Protein AF-A0A9X9A1V8-F1 (afdb_monomer_lite)

Foldseek 3Di:
DPPPPCPVLLQVPQDDFALEDEQEWEAAFADQAPCRLLQGDLLVNSDTGQVVRQVVQVLCLDPVSQVVSVVVVRHDDNSRHYFYWYQHLLQRATHTPGDDDHDPRNVVVVVVCVVCSLVVSQVSLQLFVVPDPPPPDDDPTSNVVSVVLRYPNVRNPSGPRQPQQDEEDEEACVVPVPHDPSSRYHYGYDDVVVVVPCVSVVVCCVRVVVSNVVSHVLVVCCPPPVVVNNPDDPPD

Secondary structure (DSSP, 8-state):
--SSSHHHHTTT-SSS--SEEEEEEEE---SS-TTGGGTSBGGGTSB-SHHHHHHHHHHHT-HHHHHHHHHTT----TT-EEEEEEEETTTTEEEEEE--PPPHHHHHHHHHHHHHHHHHHHHHHHHHHHTSTT--S--S-HHHHHHHHHT-TT-S-SS-TTTT--EEEES-GGGTTT---TT-EEEE---GGG-TTSHHHHHHIIIIIHHHHHHHHHHHHHHH-HHHHS---TT-

Organism: Bacillus cereus (NCBI:txid1396)

Sequence (236 aa):
YNERVKDEEMVGLTEKFAPLVVMCGHSSQSTNNPYAAALECGACGGAAGGFNARVFATLCNLPEVREALSAEGINIPEDTIFAAAEHKTTVDELEWIYVPELSKTAQEAFDCIESIMPNVSQHANRERLTQLPNFKTKIKNSSKEAHRFAEDWSEIRPEWGLARNASFIIGQRELTQDCDLEGRAFLHNYDWKQDESGDILANIIAGPGTVAQWINLQYYASTVAPHYYGSGNKTT

Structure (mmCIF, N/CA/C/O backbone):
data_AF-A0A9X9A1V8-F1
#
_entry.id   AF-A0A9X9A1V8-F1
#
loop_
_atom_site.group_PDB
_atom_site.id
_atom_site.type_symbol
_atom_site.label_atom_id
_atom_site.label_alt_id
_atom_site.label_comp_id
_atom_site.label_asym_id
_atom_site.label_entity_id
_atom_site.label_seq_id
_atom_site.pdbx_PDB_ins_code
_atom_site.Cartn_x
_atom_site.Cartn_y
_atom_site.Cartn_z
_atom_site.occupancy
_atom_site.B_iso_or_equiv
_atom_site.auth_seq_id
_atom_site.auth_comp_id
_atom_site.auth_asym_id
_atom_site.auth_atom_id
_atom_site.pdbx_PDB_model_num
ATOM 1 N N . TYR A 1 1 ? -27.812 9.011 2.009 1.00 27.45 1 TYR A N 1
ATOM 2 C CA . TYR A 1 1 ? -27.081 9.417 3.229 1.00 27.45 1 TYR A CA 1
ATOM 3 C C . TYR A 1 1 ? -26.521 8.215 4.011 1.00 27.45 1 TYR A C 1
ATOM 5 O O . TYR A 1 1 ? -25.688 8.444 4.867 1.00 27.45 1 TYR A O 1
ATOM 13 N N . ASN A 1 2 ? -26.873 6.963 3.657 1.00 23.86 2 ASN A N 1
ATOM 14 C CA . ASN A 1 2 ? -26.374 5.713 4.274 1.00 23.86 2 ASN A CA 1
ATOM 15 C C . ASN A 1 2 ? -25.214 5.020 3.520 1.00 23.86 2 ASN A C 1
ATOM 17 O O . ASN A 1 2 ? -24.902 3.873 3.802 1.00 23.86 2 ASN A O 1
ATOM 21 N N . GLU A 1 3 ? -24.586 5.671 2.538 1.00 28.50 3 GLU A N 1
ATOM 22 C CA . GLU A 1 3 ? -23.560 5.024 1.691 1.00 28.50 3 GLU A CA 1
ATOM 23 C C . GLU A 1 3 ? -22.115 5.393 2.058 1.00 28.50 3 GLU A C 1
ATOM 25 O O . GLU A 1 3 ? -21.196 4.875 1.444 1.00 28.50 3 GLU A O 1
ATOM 30 N N . ARG A 1 4 ? -21.888 6.272 3.047 1.00 34.09 4 ARG A N 1
ATOM 31 C CA . ARG A 1 4 ? -20.543 6.809 3.354 1.00 34.09 4 ARG A CA 1
ATOM 32 C C . ARG A 1 4 ? -19.846 6.201 4.575 1.00 34.09 4 ARG A C 1
ATOM 34 O O . ARG A 1 4 ? -18.751 6.636 4.893 1.00 34.09 4 ARG A O 1
ATOM 41 N N . VAL A 1 5 ? -20.459 5.228 5.250 1.00 40.12 5 VAL A N 1
ATOM 42 C CA . VAL A 1 5 ? -19.857 4.558 6.427 1.00 40.12 5 VAL A CA 1
ATOM 43 C C . VAL A 1 5 ? -19.199 3.216 6.046 1.00 40.12 5 VAL A C 1
ATOM 45 O O . VAL A 1 5 ? -18.533 2.593 6.856 1.00 40.12 5 VAL A O 1
ATOM 48 N N . LYS A 1 6 ? -19.298 2.789 4.777 1.00 40.16 6 LYS A N 1
ATOM 49 C CA . LYS A 1 6 ? -18.737 1.508 4.304 1.00 40.16 6 LYS A CA 1
ATOM 50 C C . LYS A 1 6 ? -17.226 1.509 4.047 1.00 40.16 6 LYS A C 1
ATOM 52 O O . LYS A 1 6 ? -16.665 0.446 3.795 1.00 40.16 6 LYS A O 1
ATOM 57 N N . ASP A 1 7 ? -16.563 2.664 4.100 1.00 42.09 7 ASP A N 1
ATOM 58 C CA . ASP A 1 7 ? -15.128 2.741 3.792 1.00 42.09 7 ASP A CA 1
ATOM 59 C C . ASP A 1 7 ? -14.259 2.103 4.896 1.00 42.09 7 ASP A C 1
ATOM 61 O O . ASP A 1 7 ? -13.164 1.624 4.611 1.00 42.09 7 ASP A O 1
ATOM 65 N N . GLU A 1 8 ? -14.753 2.010 6.137 1.00 41.41 8 GLU A N 1
ATOM 66 C CA . GLU A 1 8 ? -14.004 1.408 7.254 1.00 41.41 8 GLU A CA 1
ATOM 67 C C . GLU A 1 8 ? -14.171 -0.119 7.340 1.00 41.41 8 GLU A C 1
ATOM 69 O O . GLU A 1 8 ? -13.211 -0.832 7.641 1.00 41.41 8 GLU A O 1
ATOM 74 N N . GLU A 1 9 ? -15.331 -0.652 6.936 1.00 47.41 9 GLU A N 1
ATOM 75 C CA . GLU A 1 9 ? -15.518 -2.097 6.710 1.00 47.41 9 GLU A CA 1
ATOM 76 C C . GLU A 1 9 ? -14.637 -2.614 5.557 1.00 47.41 9 GLU A C 1
ATOM 78 O O . GLU A 1 9 ? -14.296 -3.796 5.503 1.00 47.41 9 GLU A O 1
ATOM 83 N N . MET A 1 10 ? -14.218 -1.726 4.648 1.00 48.44 10 MET A N 1
ATOM 84 C CA . MET A 1 10 ? -13.451 -2.079 3.452 1.00 48.44 10 MET A CA 1
ATOM 85 C C . MET A 1 10 ? -12.009 -2.522 3.748 1.00 48.44 10 MET A C 1
ATOM 87 O O . MET A 1 10 ? -11.418 -3.240 2.943 1.00 48.44 10 MET A O 1
ATOM 91 N N . VAL A 1 11 ? -11.444 -2.130 4.897 1.00 55.66 11 VAL A N 1
ATOM 92 C CA . VAL A 1 11 ? -10.059 -2.466 5.293 1.00 55.66 11 VAL A CA 1
ATOM 93 C C . VAL A 1 11 ? -10.016 -3.618 6.310 1.00 55.66 11 VAL A C 1
ATOM 95 O O . VAL A 1 11 ? -8.947 -4.159 6.594 1.00 55.66 11 VAL A O 1
ATOM 98 N N . GLY A 1 12 ? -11.171 -4.027 6.852 1.00 67.38 12 GLY A N 1
ATOM 99 C CA . GLY A 1 12 ? -11.272 -5.092 7.856 1.00 67.38 12 GLY A CA 1
ATOM 100 C C . GLY A 1 12 ? -10.608 -4.759 9.200 1.00 67.38 12 GLY A C 1
ATOM 101 O O . GLY A 1 12 ? -10.352 -5.660 9.995 1.00 67.38 12 GLY A O 1
ATOM 102 N N . LEU A 1 13 ? -10.298 -3.481 9.455 1.00 82.19 13 LEU A N 1
ATOM 103 C CA . LEU A 1 13 ? -9.717 -3.004 10.711 1.00 82.19 13 LEU A CA 1
ATOM 104 C C . LEU A 1 13 ? -10.827 -2.463 11.619 1.00 82.19 13 LEU A C 1
ATOM 106 O O . LEU A 1 13 ? -11.021 -1.258 11.742 1.00 82.19 13 LEU A O 1
ATOM 110 N N . THR A 1 14 ? -11.571 -3.373 12.235 1.00 85.56 14 THR A N 1
ATOM 111 C CA . THR A 1 14 ? -12.691 -3.047 13.136 1.00 85.56 14 THR A CA 1
ATOM 112 C C . THR A 1 14 ? -12.370 -3.344 14.603 1.00 85.56 14 THR A C 1
ATOM 114 O O . THR A 1 14 ? -13.013 -2.817 15.510 1.00 85.56 14 THR A O 1
ATOM 117 N N . GLU A 1 15 ? -11.339 -4.152 14.851 1.00 85.88 15 GLU A N 1
ATOM 118 C CA . GLU A 1 15 ? -10.870 -4.555 16.174 1.00 85.88 15 GLU A CA 1
ATOM 119 C C . GLU A 1 15 ? -9.335 -4.634 16.230 1.00 85.88 15 GLU A C 1
ATOM 121 O O . GLU A 1 15 ? -8.655 -4.616 15.205 1.00 85.88 15 GLU A O 1
ATOM 126 N N . LYS A 1 16 ? -8.783 -4.767 17.446 1.00 89.25 16 LYS A N 1
ATOM 127 C CA . LYS A 1 16 ? -7.339 -4.976 17.698 1.00 89.25 16 LYS A CA 1
ATOM 128 C C . LYS A 1 16 ? -6.444 -3.893 17.078 1.00 89.25 16 LYS A C 1
ATOM 130 O O . LYS A 1 16 ? -5.405 -4.189 16.489 1.00 89.25 16 LYS A O 1
ATOM 135 N N . PHE A 1 17 ? -6.840 -2.635 17.246 1.00 94.19 17 PHE A N 1
ATOM 136 C CA . PHE A 1 17 ? -6.059 -1.488 16.798 1.00 94.19 17 PHE A CA 1
ATOM 137 C C . PHE A 1 17 ? -4.657 -1.470 17.422 1.00 94.19 17 PHE A C 1
ATOM 139 O O . PHE A 1 17 ? -4.483 -1.700 18.621 1.00 94.19 17 PHE A O 1
ATOM 146 N N . ALA A 1 18 ? -3.656 -1.195 16.588 1.00 95.81 18 ALA A N 1
ATOM 147 C CA . ALA A 1 18 ? -2.294 -0.939 17.034 1.00 95.81 18 ALA A CA 1
ATOM 148 C C . ALA A 1 18 ? -2.172 0.496 17.582 1.00 95.81 18 ALA A C 1
ATOM 150 O O . ALA A 1 18 ? -2.909 1.369 17.130 1.00 95.81 18 ALA A O 1
ATOM 151 N N . PRO A 1 19 ? -1.198 0.792 18.466 1.00 97.12 19 PRO A N 1
ATOM 152 C CA . PRO A 1 19 ? -0.983 2.152 18.972 1.00 97.12 19 PRO A CA 1
ATOM 153 C C . PRO A 1 19 ? -0.759 3.198 17.871 1.00 97.12 19 PRO A C 1
ATOM 155 O O . PRO A 1 19 ? -1.141 4.354 18.020 1.00 97.12 19 PRO A O 1
ATOM 158 N N . LEU A 1 20 ? -0.160 2.790 16.751 1.00 98.19 20 LEU A N 1
ATOM 159 C CA . LEU A 1 20 ? -0.014 3.602 15.550 1.00 98.19 20 LEU A CA 1
ATOM 160 C C . LEU A 1 20 ? -0.633 2.863 14.364 1.00 98.19 20 LEU A C 1
ATOM 162 O O . LEU A 1 20 ? -0.238 1.736 14.061 1.00 98.19 20 LEU A O 1
ATOM 166 N N . VAL A 1 21 ? -1.551 3.524 13.663 1.00 97.38 21 VAL A N 1
ATOM 167 C CA . VAL A 1 21 ? -2.095 3.064 12.380 1.00 97.38 21 VAL A CA 1
ATOM 168 C C . VAL A 1 21 ? -1.643 4.034 11.298 1.00 97.38 21 VAL A C 1
ATOM 170 O O . VAL A 1 21 ? -1.932 5.226 11.362 1.00 97.38 21 VAL A O 1
ATOM 173 N N . VAL A 1 22 ? -0.920 3.539 10.294 1.00 97.44 22 VAL A N 1
ATOM 174 C CA . VAL A 1 22 ? -0.438 4.369 9.184 1.00 97.44 22 VAL A CA 1
ATOM 175 C C . VAL A 1 22 ? -1.294 4.105 7.960 1.00 97.44 22 VAL A C 1
ATOM 177 O O . VAL A 1 22 ? -1.244 3.018 7.388 1.00 97.44 22 VAL A O 1
ATOM 180 N N . MET A 1 23 ? -2.045 5.115 7.528 1.00 96.19 23 MET A N 1
ATOM 181 C CA . MET A 1 23 ? -2.663 5.078 6.213 1.00 96.19 23 MET A CA 1
ATOM 182 C C . MET A 1 23 ? -1.612 5.441 5.164 1.00 96.19 23 MET A C 1
ATOM 184 O O . MET A 1 23 ? -1.110 6.565 5.144 1.00 96.19 23 MET A O 1
ATOM 188 N N . CYS A 1 24 ? -1.281 4.498 4.286 1.00 95.62 24 CYS A N 1
ATOM 189 C CA . CYS A 1 24 ? -0.291 4.710 3.237 1.00 95.62 24 CYS A CA 1
ATOM 190 C C . CYS A 1 24 ? -0.954 4.925 1.869 1.00 95.62 24 CYS A C 1
ATOM 192 O O . CYS A 1 24 ? -1.612 4.032 1.337 1.00 95.62 24 CYS A O 1
ATOM 194 N N . GLY A 1 25 ? -0.794 6.119 1.300 1.00 95.44 25 GLY A N 1
ATOM 195 C CA . GLY A 1 25 ? -1.067 6.368 -0.115 1.00 95.44 25 GLY A CA 1
ATOM 196 C C . GLY A 1 25 ? 0.097 5.895 -0.987 1.00 95.44 25 GLY A C 1
ATOM 197 O O . GLY A 1 25 ? 1.207 5.739 -0.496 1.00 95.44 25 GLY A O 1
ATOM 198 N N . HIS A 1 26 ? -0.123 5.714 -2.288 1.00 94.44 26 HIS A N 1
ATOM 199 C CA . HIS A 1 26 ? 0.954 5.400 -3.234 1.00 94.44 26 HIS A CA 1
ATOM 200 C C . HIS A 1 26 ? 1.202 6.571 -4.176 1.00 94.44 26 HIS A C 1
ATOM 202 O O . HIS A 1 26 ? 0.252 7.224 -4.618 1.00 94.44 26 HIS A O 1
ATOM 208 N N . SER A 1 27 ? 2.461 6.781 -4.526 1.00 94.75 27 SER A N 1
ATOM 209 C CA . SER A 1 27 ? 2.868 7.633 -5.636 1.00 94.75 27 SER A CA 1
ATOM 210 C C . SER A 1 27 ? 4.183 7.145 -6.228 1.00 94.75 27 SER A C 1
ATOM 212 O O . SER A 1 27 ? 4.725 6.104 -5.837 1.00 94.75 27 SER A O 1
ATOM 214 N N . SER A 1 28 ? 4.703 7.896 -7.189 1.00 94.06 28 SER A N 1
ATOM 215 C CA . SER A 1 28 ? 6.005 7.646 -7.784 1.00 94.06 28 SER A CA 1
ATOM 216 C C . SER A 1 28 ? 6.886 8.889 -7.719 1.00 94.06 28 SER A C 1
ATOM 218 O O . SER A 1 28 ? 6.419 10.019 -7.576 1.00 94.06 28 SER A O 1
ATOM 220 N N . GLN A 1 29 ? 8.194 8.687 -7.839 1.00 93.50 29 GLN A N 1
ATOM 221 C CA . GLN A 1 29 ? 9.144 9.757 -8.122 1.00 93.50 29 GLN A CA 1
ATOM 222 C C . GLN A 1 29 ? 9.693 9.567 -9.534 1.00 93.50 29 GLN A C 1
ATOM 224 O O . GLN A 1 29 ? 10.297 8.537 -9.840 1.00 93.50 29 GLN A O 1
ATOM 229 N N . SER A 1 30 ? 9.483 10.565 -10.393 1.00 92.12 30 SER A N 1
ATOM 230 C CA . SER A 1 30 ? 10.116 10.655 -11.708 1.00 92.12 30 SER A CA 1
ATOM 231 C C . SER A 1 30 ? 10.254 12.113 -12.153 1.00 92.12 30 SER A C 1
ATOM 233 O O . SER A 1 30 ? 9.382 12.940 -11.879 1.00 92.12 30 SER A O 1
ATOM 235 N N . THR A 1 31 ? 11.338 12.443 -12.853 1.00 89.19 31 THR A N 1
ATOM 236 C CA . THR A 1 31 ? 11.591 13.803 -13.351 1.00 89.19 31 THR A CA 1
ATOM 237 C C . THR A 1 31 ? 11.301 13.908 -14.846 1.00 89.19 31 THR A C 1
ATOM 239 O O . THR A 1 31 ? 11.856 13.163 -15.646 1.00 89.19 31 THR A O 1
ATOM 242 N N . ASN A 1 32 ? 10.475 14.885 -15.247 1.00 85.00 32 ASN A N 1
ATOM 243 C CA . ASN A 1 32 ? 10.174 15.192 -16.657 1.00 85.00 32 ASN A CA 1
ATOM 244 C C . ASN A 1 32 ? 9.673 13.977 -17.475 1.00 85.00 32 ASN A C 1
ATOM 246 O O . ASN A 1 32 ? 9.956 13.847 -18.668 1.00 85.00 32 ASN A O 1
ATOM 250 N N . ASN A 1 33 ? 8.922 13.079 -16.834 1.00 87.25 33 ASN A N 1
ATOM 251 C CA . ASN A 1 33 ? 8.467 11.844 -17.459 1.00 87.25 33 ASN A CA 1
ATOM 252 C C . ASN A 1 33 ? 7.050 12.005 -18.053 1.00 87.25 33 ASN A C 1
ATOM 254 O O . ASN A 1 33 ? 6.091 12.176 -17.297 1.00 87.25 33 ASN A O 1
ATOM 258 N N . PRO A 1 34 ? 6.862 11.894 -19.385 1.00 85.06 34 PRO A N 1
ATOM 259 C CA . PRO A 1 34 ? 5.533 11.963 -20.003 1.00 85.06 34 PRO A CA 1
ATOM 260 C C . PRO A 1 34 ? 4.604 10.805 -19.597 1.00 85.06 34 PRO A C 1
ATOM 262 O O . PRO A 1 34 ? 3.407 10.868 -19.868 1.00 85.06 34 PRO A O 1
ATOM 265 N N . TYR A 1 35 ? 5.137 9.762 -18.956 1.00 85.25 35 TYR A N 1
ATOM 266 C CA . TYR A 1 35 ? 4.397 8.606 -18.456 1.00 85.25 35 TYR A CA 1
ATOM 267 C C . TYR A 1 35 ? 4.183 8.624 -16.936 1.00 85.25 35 TYR A C 1
ATOM 269 O O . TYR A 1 35 ? 3.738 7.615 -16.398 1.00 85.25 35 TYR A O 1
ATOM 277 N N . ALA A 1 36 ? 4.463 9.735 -16.242 1.00 87.94 36 ALA A N 1
ATOM 278 C CA . ALA A 1 36 ? 4.382 9.812 -14.778 1.00 87.94 36 ALA A CA 1
ATOM 279 C C . ALA A 1 36 ? 3.038 9.309 -14.216 1.00 87.94 36 ALA A C 1
ATOM 281 O O . ALA A 1 36 ? 3.024 8.489 -13.308 1.00 87.94 36 ALA A O 1
ATOM 282 N N . ALA A 1 37 ? 1.909 9.684 -14.827 1.00 87.19 37 ALA A N 1
ATOM 283 C CA . ALA A 1 37 ? 0.583 9.233 -14.387 1.00 87.19 37 ALA A CA 1
ATOM 284 C C . ALA A 1 37 ? 0.384 7.702 -14.444 1.00 87.19 37 ALA A C 1
ATOM 286 O O . ALA A 1 37 ? -0.466 7.172 -13.740 1.00 87.19 37 ALA A O 1
ATOM 287 N N . ALA A 1 38 ? 1.150 6.978 -15.269 1.00 85.94 38 ALA A N 1
ATOM 288 C CA . ALA A 1 38 ? 1.113 5.514 -15.321 1.00 85.94 38 ALA A CA 1
ATOM 289 C C . ALA A 1 38 ? 1.978 4.842 -14.235 1.00 85.94 38 ALA A C 1
ATOM 291 O O . ALA A 1 38 ? 1.895 3.626 -14.076 1.00 85.94 38 ALA A O 1
ATOM 292 N N . LEU A 1 39 ? 2.818 5.616 -13.540 1.00 88.56 39 LEU A N 1
ATOM 293 C CA . LEU A 1 39 ? 3.614 5.191 -12.383 1.00 88.56 39 LEU A CA 1
ATOM 294 C C . LEU A 1 39 ? 2.946 5.592 -11.057 1.00 88.56 39 LEU A C 1
ATOM 296 O O . LEU A 1 39 ? 3.209 4.998 -10.020 1.00 88.56 39 LEU A O 1
ATOM 300 N N . GLU A 1 40 ? 2.050 6.578 -11.093 1.00 91.75 40 GLU A N 1
ATOM 301 C CA . GLU A 1 40 ? 1.193 6.936 -9.964 1.00 91.75 40 GLU A CA 1
ATOM 302 C C . GLU A 1 40 ? 0.160 5.843 -9.625 1.00 91.75 40 GLU A C 1
ATOM 304 O O . GLU A 1 40 ? 0.017 4.825 -10.306 1.00 91.75 40 GLU A O 1
ATOM 309 N N . CYS A 1 41 ? -0.604 6.056 -8.552 1.00 90.94 41 CYS A N 1
ATOM 310 C CA . CYS A 1 41 ? -1.563 5.072 -8.068 1.00 90.94 41 CYS A CA 1
ATOM 311 C C . CYS A 1 41 ? -2.678 4.789 -9.093 1.00 90.94 41 CYS A C 1
ATOM 313 O O . CYS A 1 41 ? -3.534 5.636 -9.375 1.00 90.94 41 CYS A O 1
ATOM 315 N N . GLY A 1 42 ? -2.734 3.548 -9.586 1.00 85.94 42 GLY A N 1
ATOM 316 C CA . GLY A 1 42 ? -3.786 3.095 -10.502 1.00 85.94 42 GLY A CA 1
ATOM 317 C C . GLY A 1 42 ? -5.194 3.159 -9.895 1.00 85.94 42 GLY A C 1
ATOM 318 O O . GLY A 1 42 ? -6.147 3.501 -10.591 1.00 85.94 42 GLY A O 1
ATOM 319 N N . ALA A 1 43 ? -5.327 2.928 -8.583 1.00 87.31 43 ALA A N 1
ATOM 320 C CA . ALA A 1 43 ? -6.601 3.064 -7.867 1.00 87.31 43 ALA A CA 1
ATOM 321 C C . ALA A 1 43 ? -7.075 4.525 -7.767 1.00 87.31 43 ALA A C 1
ATOM 323 O O . ALA A 1 43 ? -8.267 4.785 -7.631 1.00 87.31 43 ALA A O 1
ATOM 324 N N . CYS A 1 44 ? -6.149 5.482 -7.860 1.00 89.06 44 CYS A N 1
ATOM 325 C CA . CYS A 1 44 ? -6.434 6.915 -7.827 1.00 89.06 44 CYS A CA 1
ATOM 326 C C . CYS A 1 44 ? -6.468 7.535 -9.233 1.00 89.06 44 CYS A C 1
ATOM 328 O O . CYS A 1 44 ? -6.377 8.753 -9.370 1.00 89.06 44 CYS A O 1
ATOM 330 N N . GLY A 1 45 ? -6.576 6.714 -10.284 1.00 85.81 45 GLY A N 1
ATOM 331 C CA . GLY A 1 45 ? -6.652 7.192 -11.665 1.00 85.81 45 GLY A CA 1
ATOM 332 C C . GLY A 1 45 ? -5.363 7.846 -12.168 1.00 85.81 45 GLY A C 1
ATOM 333 O O . GLY A 1 45 ? -5.430 8.732 -13.016 1.00 85.81 45 GLY A O 1
ATOM 334 N N . GLY A 1 46 ? -4.204 7.438 -11.642 1.00 87.75 46 GLY A N 1
ATOM 335 C CA . GLY A 1 46 ? -2.906 8.006 -12.014 1.00 87.75 46 GLY A CA 1
ATOM 336 C C . GLY A 1 46 ? -2.553 9.297 -11.272 1.00 87.75 46 GLY A C 1
ATOM 337 O O . GLY A 1 46 ? -1.762 10.098 -11.769 1.00 87.75 46 GLY A O 1
ATOM 338 N N . ALA A 1 47 ? -3.146 9.506 -10.095 1.00 91.25 47 ALA A N 1
ATOM 339 C CA . ALA A 1 47 ? -2.777 10.554 -9.151 1.00 91.25 47 ALA A CA 1
ATOM 340 C C . ALA A 1 47 ? -2.155 9.958 -7.878 1.00 91.25 47 ALA A C 1
ATOM 342 O O . ALA A 1 47 ? -2.376 8.791 -7.551 1.00 91.25 47 ALA A O 1
ATOM 343 N N . ALA A 1 48 ? -1.417 10.783 -7.141 1.00 93.56 48 ALA A N 1
ATOM 344 C CA . ALA A 1 48 ? -0.839 10.414 -5.856 1.00 93.56 48 ALA A CA 1
ATOM 345 C C . ALA A 1 48 ? -1.930 10.178 -4.790 1.00 93.56 48 ALA A C 1
ATOM 347 O O . ALA A 1 48 ? -2.917 10.915 -4.704 1.00 93.56 48 ALA A O 1
ATOM 348 N N . GLY A 1 49 ? -1.755 9.143 -3.966 1.00 94.62 49 GLY A N 1
ATOM 349 C CA . GLY A 1 49 ? -2.732 8.715 -2.960 1.00 94.62 49 GLY A CA 1
ATOM 350 C C . GLY A 1 49 ? -2.644 9.432 -1.607 1.00 94.62 49 GLY A C 1
ATOM 351 O O . GLY A 1 49 ? -3.532 9.253 -0.771 1.00 94.62 49 GLY A O 1
ATOM 352 N N . GLY A 1 50 ? -1.606 10.238 -1.361 1.00 95.62 50 GLY A N 1
ATOM 353 C CA . GLY A 1 50 ? -1.316 10.818 -0.047 1.00 95.62 50 GLY A CA 1
ATOM 354 C C . GLY A 1 50 ? -2.399 11.756 0.482 1.00 95.62 50 GLY A C 1
ATOM 355 O O . GLY A 1 50 ? -2.636 11.803 1.688 1.00 95.62 50 GLY A O 1
ATOM 356 N N . PHE A 1 51 ? -3.128 12.456 -0.396 1.00 94.44 51 PHE A N 1
ATOM 357 C CA . PHE A 1 51 ? -4.257 13.289 0.033 1.00 94.44 51 PHE A CA 1
ATOM 358 C C . PHE A 1 51 ? -5.374 12.453 0.672 1.00 94.44 51 PHE A C 1
ATOM 360 O O . PHE A 1 51 ? -5.834 12.786 1.763 1.00 94.44 51 PHE A O 1
ATOM 367 N N . ASN A 1 52 ? -5.766 11.344 0.036 1.00 93.50 52 ASN A N 1
ATOM 368 C CA . ASN A 1 52 ? -6.802 10.451 0.562 1.00 93.50 52 ASN A CA 1
ATOM 369 C C . ASN A 1 52 ? -6.353 9.814 1.882 1.00 93.50 52 ASN A C 1
ATOM 371 O O . ASN A 1 52 ? -7.119 9.794 2.843 1.00 93.50 52 ASN A O 1
ATOM 375 N N . ALA A 1 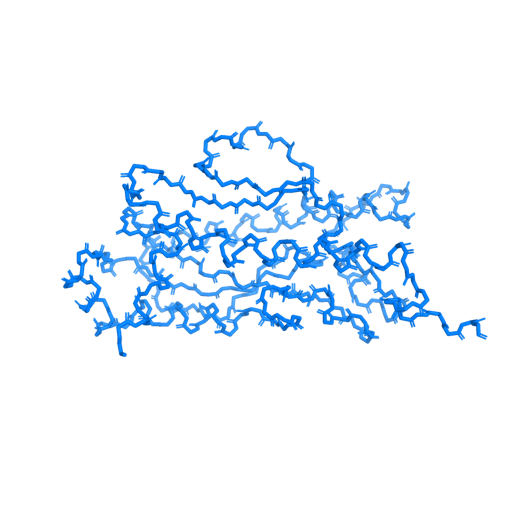53 ? -5.090 9.380 1.950 1.00 95.94 53 ALA A N 1
ATOM 376 C CA . ALA A 1 53 ? -4.493 8.842 3.168 1.00 95.94 53 ALA A CA 1
ATOM 377 C C . ALA A 1 53 ? -4.538 9.854 4.325 1.00 95.94 53 ALA A C 1
ATOM 379 O O . ALA A 1 53 ? -4.950 9.517 5.434 1.00 95.94 53 ALA A O 1
ATOM 380 N N . ARG A 1 54 ? -4.186 11.119 4.058 1.00 97.38 54 ARG A N 1
ATOM 381 C CA . ARG A 1 54 ? -4.256 12.198 5.049 1.00 97.38 54 ARG A CA 1
ATOM 382 C C . ARG A 1 54 ? -5.681 12.475 5.504 1.00 97.38 54 ARG A C 1
ATOM 384 O O . ARG A 1 54 ? -5.893 12.638 6.704 1.00 97.38 54 ARG A O 1
ATOM 391 N N . VAL A 1 55 ? -6.636 12.572 4.576 1.00 96.88 55 VAL A N 1
ATOM 392 C CA . VAL A 1 55 ? -8.045 12.816 4.920 1.00 96.88 55 VAL A CA 1
ATOM 393 C C . VAL A 1 55 ? -8.555 11.704 5.830 1.00 96.88 55 VAL A C 1
ATOM 395 O O . VAL A 1 55 ? -9.077 12.009 6.897 1.00 96.88 55 VAL A O 1
ATOM 398 N N . PHE A 1 56 ? -8.318 10.443 5.465 1.00 95.31 56 PHE A N 1
ATOM 399 C CA . PHE A 1 56 ? -8.706 9.288 6.271 1.00 95.31 56 PHE A CA 1
ATOM 400 C C . PHE A 1 56 ? -8.083 9.333 7.673 1.00 95.31 56 PHE A C 1
ATOM 402 O O . PHE A 1 56 ? -8.802 9.352 8.667 1.00 95.31 56 PHE A O 1
ATOM 409 N N . ALA A 1 57 ? -6.753 9.459 7.765 1.00 97.31 57 ALA A N 1
ATOM 410 C CA . ALA A 1 57 ? -6.059 9.503 9.053 1.00 97.31 57 ALA A CA 1
ATOM 411 C C . ALA A 1 57 ? -6.518 10.676 9.935 1.00 97.31 57 ALA A C 1
ATOM 413 O O . ALA A 1 57 ? -6.634 10.536 11.149 1.00 97.31 57 ALA A O 1
ATOM 414 N N . THR A 1 58 ? -6.812 11.831 9.330 1.00 97.56 58 THR A N 1
ATOM 415 C CA . THR A 1 58 ? -7.338 12.989 10.063 1.00 97.56 58 THR A CA 1
ATOM 416 C C . THR A 1 58 ? -8.723 12.684 10.630 1.00 97.56 58 THR A C 1
ATOM 418 O O . THR A 1 58 ? -8.953 12.942 11.807 1.00 97.56 58 THR A O 1
ATOM 421 N N . LEU A 1 59 ? -9.628 12.116 9.822 1.00 96.62 59 LEU A N 1
ATOM 422 C CA . LEU A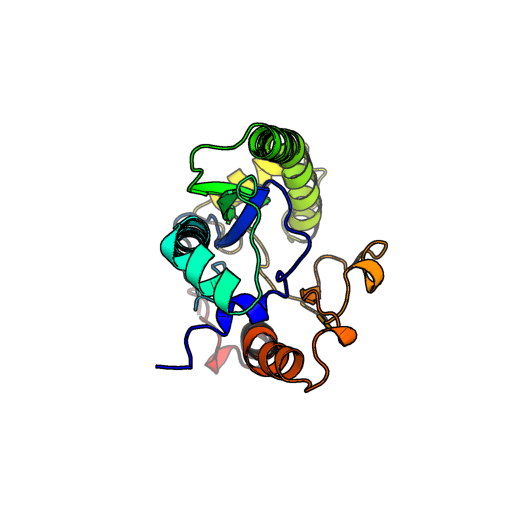 1 59 ? -10.986 11.769 10.249 1.00 96.62 59 LEU A CA 1
ATOM 423 C C . LEU A 1 59 ? -10.976 10.748 11.391 1.00 96.62 59 LEU A C 1
ATOM 425 O O . LEU A 1 59 ? -11.644 10.978 1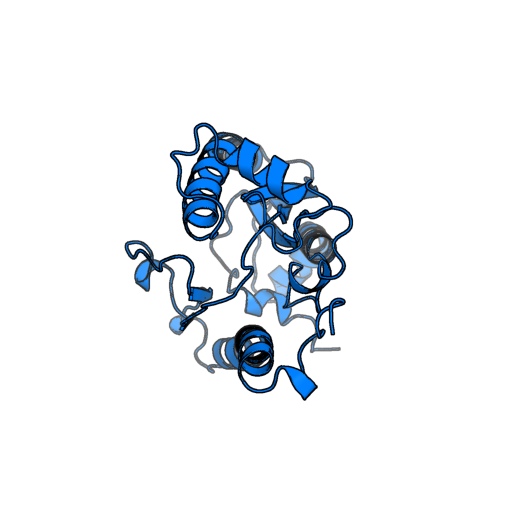2.393 1.00 96.62 59 LEU A O 1
ATOM 429 N N . CYS A 1 60 ? -10.163 9.692 11.306 1.00 96.00 60 CYS A N 1
ATOM 430 C CA . CYS A 1 60 ? -10.068 8.676 12.361 1.00 96.00 60 CYS A CA 1
ATOM 431 C C . CYS A 1 60 ? -9.519 9.215 13.696 1.00 96.00 60 CYS A C 1
ATOM 433 O O . CYS A 1 60 ? -9.657 8.561 14.729 1.00 96.00 60 CYS A O 1
ATOM 435 N N . ASN A 1 61 ? -8.905 10.402 13.715 1.00 96.88 61 ASN A N 1
ATOM 436 C CA . ASN A 1 61 ? -8.464 11.069 14.943 1.00 96.88 61 ASN A CA 1
ATOM 437 C C . ASN A 1 61 ? -9.471 12.095 15.486 1.00 96.88 61 ASN A C 1
ATOM 439 O O . ASN A 1 61 ? -9.254 12.619 16.578 1.00 96.88 61 ASN A O 1
ATOM 443 N N . LEU A 1 62 ? -10.557 12.398 14.766 1.00 97.12 62 LEU A N 1
ATOM 444 C CA . LEU A 1 62 ? -11.571 13.335 15.248 1.00 97.12 62 LEU A CA 1
ATOM 445 C C . LEU A 1 62 ? -12.457 12.678 16.319 1.00 97.12 62 LEU A C 1
ATOM 447 O O . LEU A 1 62 ? -12.991 11.591 16.071 1.00 97.12 62 LEU A O 1
ATOM 451 N N . PRO A 1 63 ? -12.675 13.330 17.478 1.00 96.75 63 PRO A N 1
ATOM 452 C CA . PRO A 1 63 ? -13.540 12.798 18.527 1.00 96.75 63 PRO A CA 1
ATOM 453 C C . PRO A 1 63 ? -14.956 12.486 18.039 1.00 96.75 63 PRO A C 1
ATOM 455 O O . PRO A 1 63 ? -15.490 11.432 18.366 1.00 96.75 63 PRO A O 1
ATOM 458 N N . GLU A 1 64 ? -15.540 13.352 17.207 1.00 97.06 64 GLU A N 1
ATOM 459 C CA . GLU A 1 64 ? -16.907 13.186 16.703 1.00 97.06 64 GLU A CA 1
ATOM 460 C C . GLU A 1 64 ? -17.032 11.972 15.774 1.00 97.06 64 GLU A C 1
ATOM 462 O O . GLU A 1 64 ? -18.060 11.298 15.759 1.00 97.06 64 GLU A O 1
ATOM 467 N N . VAL A 1 65 ? -15.976 11.674 15.008 1.00 96.06 65 VAL A N 1
ATOM 468 C CA . VAL A 1 65 ? -15.923 10.476 14.161 1.00 96.06 65 VAL A CA 1
ATOM 469 C C . VAL A 1 65 ? -15.788 9.237 15.039 1.00 96.06 65 VAL A C 1
ATOM 471 O O . VAL A 1 65 ? -16.564 8.304 14.882 1.00 96.06 65 VAL A O 1
ATOM 474 N N . ARG A 1 66 ? -14.876 9.239 16.019 1.00 96.31 66 ARG A N 1
ATOM 475 C CA . ARG A 1 66 ? -14.707 8.109 16.951 1.00 96.31 66 ARG A CA 1
ATOM 476 C C . ARG A 1 66 ? -15.971 7.810 17.758 1.00 96.31 66 ARG A C 1
ATOM 478 O O . ARG A 1 66 ? -16.286 6.644 17.971 1.00 96.31 66 ARG A O 1
ATOM 485 N N . GLU A 1 67 ? -16.705 8.838 18.178 1.00 96.38 67 GLU A N 1
ATOM 486 C CA . GLU A 1 67 ? -17.995 8.682 18.858 1.00 96.38 67 GLU A CA 1
ATOM 487 C C . GLU A 1 67 ? -19.032 8.021 17.938 1.00 96.38 67 GLU A C 1
ATOM 489 O O . GLU A 1 67 ? -19.696 7.066 18.344 1.00 96.38 67 GLU A O 1
ATOM 494 N N . ALA A 1 68 ? -19.125 8.471 16.682 1.00 95.69 68 ALA A N 1
ATOM 495 C CA . ALA A 1 68 ? -20.017 7.866 15.696 1.00 95.69 68 ALA A CA 1
ATOM 496 C C . ALA A 1 68 ? -19.655 6.399 15.406 1.00 95.69 68 ALA A C 1
ATOM 498 O O . ALA A 1 68 ? -20.539 5.550 15.356 1.00 95.69 68 ALA A O 1
ATOM 499 N N . LEU A 1 69 ? -18.365 6.080 15.282 1.00 94.19 69 LEU A N 1
ATOM 500 C CA . LEU A 1 69 ? -17.885 4.712 15.071 1.00 94.19 69 LEU A CA 1
ATOM 501 C C . LEU A 1 69 ? -18.158 3.803 16.268 1.00 94.19 69 LEU A C 1
ATOM 503 O O . LEU A 1 69 ? -18.590 2.665 16.092 1.00 94.19 69 LEU A O 1
ATOM 507 N N . SER A 1 70 ? -17.989 4.318 17.488 1.00 94.94 70 SER A N 1
ATOM 508 C CA . SER A 1 70 ? -18.316 3.582 18.710 1.00 94.94 70 SER A CA 1
ATOM 509 C C . SER A 1 70 ? -19.805 3.230 18.773 1.00 94.94 70 SER A C 1
ATOM 511 O O . SER A 1 70 ? -20.152 2.111 19.160 1.00 94.94 70 SER A O 1
ATOM 513 N N . ALA A 1 71 ? -20.689 4.131 18.322 1.00 94.44 71 ALA A N 1
ATOM 514 C CA . ALA A 1 71 ? -22.126 3.863 18.225 1.00 94.44 71 ALA A CA 1
ATOM 515 C C . ALA A 1 71 ? -22.464 2.739 17.224 1.00 94.44 71 ALA A C 1
ATOM 517 O O . ALA A 1 71 ? -23.436 2.015 17.435 1.00 94.44 71 ALA A O 1
ATOM 518 N N . GLU A 1 72 ? -21.633 2.549 16.196 1.00 90.44 72 GLU A N 1
ATOM 519 C CA . GLU A 1 72 ? -21.710 1.442 15.230 1.00 90.44 72 GLU A CA 1
ATOM 520 C C . GLU A 1 72 ? -20.910 0.195 15.678 1.00 90.44 72 GLU A C 1
ATOM 522 O O . GLU A 1 72 ? -20.794 -0.785 14.946 1.00 90.44 72 GLU A O 1
ATOM 527 N N . GLY A 1 73 ? -20.365 0.195 16.901 1.00 91.19 73 GLY A N 1
ATOM 528 C CA . GLY A 1 73 ? -19.650 -0.938 17.497 1.00 91.19 73 GLY A CA 1
ATOM 529 C C . GLY A 1 73 ? -18.141 -0.983 17.228 1.00 91.19 73 GLY A C 1
ATOM 530 O O . GLY A 1 73 ? -17.466 -1.876 17.745 1.00 91.19 73 GLY A O 1
ATOM 531 N N . ILE A 1 74 ? -17.590 -0.015 16.493 1.00 92.38 74 ILE A N 1
ATOM 532 C CA . ILE A 1 74 ? -16.156 0.096 16.202 1.00 92.38 74 ILE A CA 1
ATOM 533 C C . ILE A 1 74 ? -15.506 0.989 17.259 1.00 92.38 74 ILE A C 1
ATOM 535 O O . ILE A 1 74 ? -15.616 2.213 17.244 1.00 92.38 74 ILE A O 1
ATOM 539 N N . ASN A 1 75 ? -14.807 0.366 18.205 1.00 94.75 75 ASN A N 1
ATOM 540 C CA . ASN A 1 75 ? -14.182 1.074 19.319 1.00 94.75 75 ASN A CA 1
ATOM 541 C C . ASN A 1 75 ? -12.682 1.252 19.073 1.00 94.75 75 ASN A C 1
ATOM 543 O O . ASN A 1 75 ? -11.896 0.327 19.284 1.00 94.75 75 ASN A O 1
ATOM 547 N N . ILE A 1 76 ? -12.292 2.457 18.658 1.00 95.62 76 ILE A N 1
ATOM 548 C CA . ILE A 1 76 ? -10.890 2.854 18.499 1.00 95.62 76 ILE A CA 1
ATOM 549 C C . ILE A 1 76 ? -10.341 3.306 19.865 1.00 95.62 76 ILE A C 1
ATOM 551 O O . ILE A 1 76 ? -10.852 4.284 20.417 1.00 95.62 76 ILE A O 1
ATOM 555 N N . PRO A 1 77 ? -9.298 2.655 20.413 1.00 95.31 77 PRO A N 1
ATOM 556 C CA . PRO A 1 77 ? -8.673 3.076 21.666 1.00 95.31 77 PRO A CA 1
ATOM 557 C C . PRO A 1 77 ? -8.160 4.525 21.624 1.00 95.31 77 PRO A C 1
ATOM 559 O O . PRO A 1 77 ? -7.645 4.985 20.604 1.00 95.31 77 PRO A O 1
ATOM 562 N N . GLU A 1 78 ? -8.253 5.251 22.742 1.00 92.44 78 GLU A N 1
ATOM 563 C CA . GLU A 1 78 ? -7.769 6.641 22.833 1.00 92.44 78 GLU A CA 1
ATOM 564 C C . GLU A 1 78 ? -6.265 6.768 22.544 1.00 92.44 78 GLU A C 1
ATOM 566 O O . GLU A 1 78 ? -5.823 7.777 22.001 1.00 92.44 78 GLU A O 1
ATOM 571 N N . ASP A 1 79 ? -5.480 5.738 22.863 1.00 93.75 79 ASP A N 1
ATOM 572 C CA . ASP A 1 79 ? -4.033 5.695 22.648 1.00 93.75 79 ASP A CA 1
ATOM 573 C C . ASP A 1 79 ? -3.622 5.266 21.230 1.00 93.75 79 ASP A C 1
ATOM 575 O O . ASP A 1 79 ? -2.440 5.379 20.892 1.00 93.75 79 ASP A O 1
ATOM 579 N N . THR A 1 80 ? -4.581 4.818 20.407 1.00 97.19 80 THR A N 1
ATOM 580 C CA . THR A 1 80 ? -4.396 4.561 18.974 1.00 97.19 80 THR A CA 1
ATOM 581 C C . THR A 1 80 ? -4.392 5.876 18.216 1.00 97.19 80 THR A C 1
ATOM 583 O O . THR A 1 80 ? -5.383 6.608 18.230 1.00 97.19 80 THR A O 1
ATOM 586 N N . ILE A 1 81 ? -3.309 6.152 17.497 1.00 98.19 81 ILE A N 1
ATOM 587 C CA . ILE A 1 81 ? -3.142 7.364 16.699 1.00 98.19 81 ILE A CA 1
ATOM 588 C C . ILE A 1 81 ? -3.021 7.002 15.221 1.00 98.19 81 ILE A C 1
ATOM 590 O O . ILE A 1 81 ? -2.246 6.121 14.847 1.00 98.19 81 ILE A O 1
ATOM 594 N N . PHE A 1 82 ? -3.774 7.698 14.369 1.00 98.19 82 PHE A N 1
ATOM 595 C CA . PHE A 1 82 ? -3.691 7.530 12.922 1.00 98.19 82 PHE A CA 1
ATOM 596 C C . PHE A 1 82 ? -2.726 8.554 12.319 1.00 98.19 82 PHE A C 1
ATOM 598 O O . PHE A 1 82 ? -2.862 9.757 12.540 1.00 98.19 82 PHE A O 1
ATOM 605 N N . ALA A 1 83 ? -1.769 8.084 11.528 1.00 98.56 83 ALA A N 1
ATOM 606 C CA . ALA A 1 83 ? -0.866 8.906 10.729 1.00 98.56 83 ALA A CA 1
ATOM 607 C C . ALA A 1 83 ? -1.068 8.605 9.240 1.00 98.56 83 ALA A C 1
ATOM 609 O O . ALA A 1 83 ? -1.649 7.581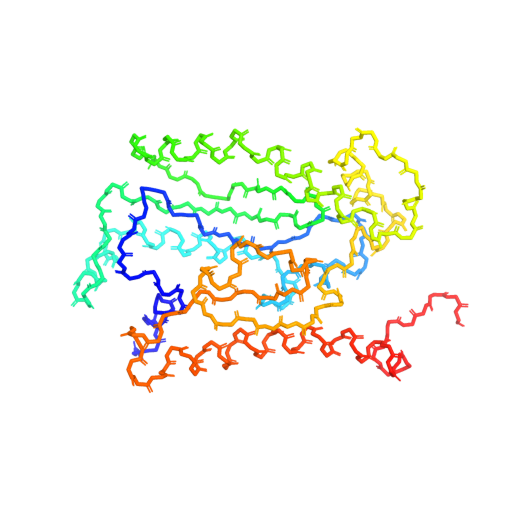 8.877 1.00 98.56 83 ALA A O 1
ATOM 610 N N . ALA A 1 84 ? -0.584 9.487 8.370 1.00 98.38 84 ALA A N 1
ATOM 611 C CA . ALA A 1 84 ? -0.579 9.250 6.935 1.00 98.38 84 ALA A CA 1
ATOM 612 C C . ALA A 1 84 ? 0.821 9.383 6.349 1.00 98.38 84 ALA A C 1
ATOM 614 O O . ALA A 1 84 ? 1.542 10.345 6.633 1.00 98.38 84 ALA A O 1
ATOM 615 N N . ALA A 1 85 ? 1.153 8.443 5.476 1.00 98.25 85 ALA A N 1
ATOM 616 C CA . ALA A 1 85 ? 2.359 8.450 4.670 1.00 98.25 85 ALA A CA 1
ATOM 617 C C . ALA A 1 85 ? 2.009 8.252 3.193 1.00 98.25 85 ALA A C 1
ATOM 619 O O . ALA A 1 85 ? 0.904 7.835 2.839 1.00 98.25 85 ALA A O 1
ATOM 620 N N . GLU A 1 86 ? 2.963 8.549 2.328 1.00 97.25 86 GLU A N 1
ATOM 621 C CA . GLU A 1 86 ? 2.914 8.239 0.914 1.00 97.25 86 GLU A CA 1
ATOM 622 C C . GLU A 1 86 ? 4.137 7.400 0.538 1.00 97.25 86 GLU A C 1
ATOM 624 O O . GLU A 1 86 ? 5.276 7.809 0.744 1.00 97.25 86 GLU A O 1
ATOM 629 N N . HIS A 1 87 ? 3.903 6.206 0.002 1.00 96.62 87 HIS A N 1
ATOM 630 C CA . HIS A 1 87 ? 4.946 5.319 -0.493 1.00 96.62 87 HIS A CA 1
ATOM 631 C C . HIS A 1 87 ? 5.351 5.721 -1.907 1.00 96.62 87 HIS A C 1
ATOM 633 O O . HIS A 1 87 ? 4.572 5.588 -2.854 1.00 96.62 87 HIS A O 1
ATOM 639 N N . LYS A 1 88 ? 6.593 6.192 -2.039 1.00 96.00 88 LYS A N 1
ATOM 640 C CA . LYS A 1 88 ? 7.259 6.488 -3.309 1.00 96.00 88 LYS A CA 1
ATOM 641 C C . LYS A 1 88 ? 7.799 5.187 -3.889 1.00 96.00 88 LYS A C 1
ATOM 643 O O . LYS A 1 88 ? 8.934 4.797 -3.625 1.00 96.00 88 LYS A O 1
ATOM 648 N N . THR A 1 89 ? 6.977 4.515 -4.681 1.00 93.94 89 THR A N 1
ATOM 649 C CA . THR A 1 89 ? 7.234 3.167 -5.223 1.00 93.94 89 THR A CA 1
ATOM 650 C C . THR A 1 89 ? 8.564 3.042 -5.978 1.00 93.94 89 THR A C 1
ATOM 652 O O . THR A 1 89 ? 9.332 2.110 -5.734 1.00 93.94 89 THR A O 1
ATOM 655 N N . THR A 1 90 ? 8.921 4.042 -6.791 1.00 94.00 90 THR A N 1
ATOM 656 C CA . THR A 1 90 ? 10.169 4.047 -7.580 1.00 94.00 90 THR A CA 1
ATOM 657 C C . THR A 1 90 ? 11.447 4.017 -6.737 1.00 94.00 90 THR A C 1
ATOM 659 O O . THR A 1 90 ? 12.488 3.560 -7.221 1.00 94.00 90 THR A O 1
ATOM 662 N N . VAL A 1 91 ? 11.390 4.472 -5.484 1.00 95.38 91 VAL A N 1
ATOM 663 C CA . VAL A 1 91 ? 12.535 4.522 -4.555 1.00 95.38 91 VAL A CA 1
ATOM 664 C C . VAL A 1 91 ? 12.297 3.730 -3.264 1.00 95.38 91 VAL A C 1
ATOM 666 O O . VAL A 1 91 ? 13.203 3.619 -2.444 1.00 95.38 91 VAL A O 1
ATOM 669 N N . ASP A 1 92 ? 11.123 3.114 -3.110 1.00 95.56 92 ASP A N 1
ATOM 670 C CA . ASP A 1 92 ? 10.674 2.380 -1.922 1.00 95.56 92 ASP A CA 1
ATOM 671 C C . ASP A 1 92 ? 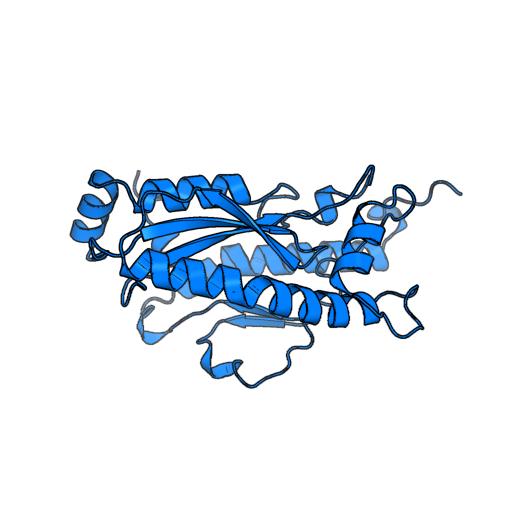10.842 3.150 -0.602 1.00 95.56 92 ASP A C 1
ATOM 673 O O . ASP A 1 92 ? 11.279 2.597 0.405 1.00 95.56 92 ASP A O 1
ATOM 677 N N . GLU A 1 93 ? 10.490 4.434 -0.590 1.00 96.50 93 GLU A N 1
ATOM 678 C CA . GLU A 1 93 ? 10.545 5.291 0.603 1.00 96.50 93 GLU A CA 1
ATOM 679 C C . GLU A 1 93 ? 9.142 5.702 1.055 1.00 96.50 93 GLU A C 1
ATOM 681 O O . GLU A 1 93 ? 8.223 5.805 0.242 1.00 96.50 93 GLU A O 1
ATOM 686 N N . LEU A 1 94 ? 8.978 5.932 2.360 1.00 96.88 94 LEU A N 1
ATOM 687 C CA . LEU A 1 94 ? 7.764 6.510 2.929 1.00 96.88 94 LEU A CA 1
ATOM 688 C C . LEU A 1 94 ? 7.989 7.998 3.183 1.00 96.88 94 LEU A C 1
ATOM 690 O O . LEU A 1 94 ? 8.904 8.383 3.906 1.00 96.88 94 LEU A O 1
ATOM 694 N N . GLU A 1 95 ? 7.129 8.829 2.612 1.00 97.19 95 GLU A N 1
ATOM 695 C CA . GLU A 1 95 ? 7.061 10.258 2.889 1.00 97.19 95 GLU A CA 1
ATOM 696 C C . GLU A 1 95 ? 5.898 10.527 3.847 1.00 97.19 95 GLU A C 1
ATOM 698 O O . GLU A 1 95 ? 4.738 10.300 3.508 1.00 97.19 95 GLU A O 1
ATOM 703 N N . TRP A 1 96 ? 6.176 11.011 5.055 1.00 98.00 96 TRP A N 1
ATOM 704 C CA . TRP A 1 96 ? 5.124 11.340 6.016 1.00 98.00 96 TRP A CA 1
ATOM 705 C C . TRP A 1 96 ? 4.356 12.596 5.596 1.00 98.00 96 TRP A C 1
ATOM 707 O O . TRP A 1 96 ? 4.915 13.686 5.507 1.00 98.00 96 TRP A O 1
ATOM 717 N N . ILE A 1 97 ? 3.046 12.451 5.391 1.00 97.81 97 ILE A N 1
ATOM 718 C CA . ILE A 1 97 ? 2.153 13.529 4.939 1.00 97.81 97 ILE A CA 1
ATOM 719 C C . ILE A 1 97 ? 1.387 14.149 6.116 1.00 97.81 97 ILE A C 1
ATOM 721 O O . ILE A 1 97 ? 1.010 15.324 6.083 1.00 97.81 97 ILE A O 1
ATOM 725 N N . TYR A 1 98 ? 1.130 13.360 7.161 1.00 98.12 98 TYR A N 1
ATOM 726 C CA . TYR A 1 98 ? 0.454 13.802 8.376 1.00 98.12 98 TYR A CA 1
ATOM 727 C C . TYR A 1 98 ? 0.872 12.944 9.569 1.00 98.12 98 TYR A C 1
ATOM 729 O O . TYR A 1 98 ? 0.602 11.745 9.601 1.00 98.12 98 TYR A O 1
ATOM 737 N N . VAL A 1 99 ? 1.496 13.580 10.560 1.00 98.19 99 VAL A N 1
ATOM 738 C CA . VAL A 1 99 ? 1.843 12.974 11.850 1.00 98.19 99 VAL A CA 1
ATOM 739 C C . VAL A 1 99 ? 1.313 13.909 12.940 1.00 98.19 99 VAL A C 1
ATOM 741 O O . VAL A 1 99 ? 1.829 15.022 13.074 1.00 98.19 99 VAL A O 1
ATOM 744 N N . PRO A 1 100 ? 0.233 13.541 13.650 1.00 97.12 100 PRO A N 1
ATOM 745 C CA . PRO A 1 100 ? -0.279 14.329 14.770 1.00 97.12 100 PRO A CA 1
ATOM 746 C C . PRO A 1 100 ? 0.597 14.154 16.019 1.00 97.12 100 PRO A C 1
ATOM 748 O O . PRO A 1 100 ? 1.637 13.499 15.983 1.00 97.12 100 PRO A O 1
ATOM 751 N N . GLU A 1 101 ? 0.171 14.733 17.142 1.00 97.12 101 GLU A N 1
ATOM 752 C CA . GLU A 1 101 ? 0.771 14.417 18.438 1.00 97.12 101 GLU A CA 1
ATOM 753 C C . GLU A 1 101 ? 0.596 12.923 18.738 1.00 97.12 101 GLU A C 1
ATOM 755 O O . GLU A 1 101 ? -0.515 12.390 18.691 1.00 97.12 101 GLU A O 1
ATOM 760 N N . LEU A 1 102 ? 1.712 12.244 19.001 1.00 97.88 102 LEU A N 1
ATOM 761 C CA . LEU A 1 102 ? 1.736 10.807 19.235 1.00 97.88 102 LEU A CA 1
ATOM 762 C C . LEU A 1 102 ? 1.668 10.510 20.734 1.00 97.88 102 LEU A C 1
ATOM 764 O O . LEU A 1 102 ? 2.354 11.135 21.546 1.00 97.88 102 LEU A O 1
ATOM 768 N N . SER A 1 103 ? 0.882 9.496 21.100 1.00 96.81 103 SER A N 1
ATOM 769 C CA . SER A 1 103 ? 0.995 8.862 22.413 1.00 96.81 103 SER A CA 1
ATOM 770 C C . SER A 1 103 ? 2.385 8.229 22.561 1.00 96.81 103 SER A C 1
ATOM 772 O O . SER A 1 103 ? 3.081 7.974 21.577 1.00 96.81 103 SER A O 1
ATOM 774 N N . LYS A 1 104 ? 2.810 7.930 23.792 1.00 97.38 104 LYS A N 1
ATOM 775 C CA . LYS A 1 104 ? 4.130 7.320 24.022 1.00 97.38 104 LYS A CA 1
ATOM 776 C C . LYS A 1 104 ? 4.307 6.008 23.239 1.00 97.38 104 LYS A C 1
ATOM 778 O O . LYS A 1 104 ? 5.348 5.794 22.630 1.00 97.38 104 LYS A O 1
ATOM 783 N N . THR A 1 105 ? 3.290 5.151 23.241 1.00 97.19 105 THR A N 1
ATOM 784 C CA . THR A 1 105 ? 3.304 3.861 22.536 1.00 97.19 105 THR A CA 1
ATOM 785 C C . THR A 1 105 ? 3.237 4.036 21.018 1.00 97.19 105 THR A C 1
ATOM 787 O O . THR A 1 105 ? 3.907 3.304 20.293 1.00 97.19 105 THR A O 1
ATOM 790 N N . ALA A 1 106 ? 2.495 5.033 20.521 1.00 97.94 106 ALA A N 1
ATOM 791 C CA . ALA A 1 106 ? 2.488 5.378 19.101 1.00 97.94 106 ALA A CA 1
ATOM 792 C C . ALA A 1 106 ? 3.846 5.928 18.633 1.00 97.94 106 ALA A C 1
ATOM 794 O O . ALA A 1 106 ? 4.295 5.584 17.543 1.00 97.94 106 ALA A O 1
ATOM 795 N N . GLN A 1 107 ? 4.529 6.722 19.466 1.00 98.44 107 GLN A N 1
ATOM 796 C CA . GLN A 1 107 ? 5.877 7.220 19.184 1.00 98.44 107 GLN A CA 1
ATOM 797 C C . GLN A 1 107 ? 6.891 6.073 19.101 1.00 98.44 107 GLN A C 1
ATOM 799 O O . GLN A 1 107 ? 7.684 6.030 18.168 1.00 98.44 107 GLN A O 1
ATOM 804 N N . GLU A 1 108 ? 6.832 5.102 20.017 1.00 98.25 108 GLU A N 1
ATOM 805 C CA . GLU A 1 108 ? 7.693 3.910 19.970 1.00 98.25 108 GLU A CA 1
ATOM 806 C C . GLU A 1 108 ? 7.486 3.105 18.670 1.00 98.25 108 GLU A C 1
ATOM 808 O O . GLU A 1 108 ? 8.452 2.639 18.061 1.00 98.25 108 GLU A O 1
ATOM 813 N N . ALA A 1 109 ? 6.237 2.975 18.206 1.00 98.06 109 ALA A N 1
ATOM 814 C CA . ALA A 1 109 ? 5.920 2.331 16.931 1.00 98.06 109 ALA A CA 1
ATOM 815 C C . ALA A 1 109 ? 6.408 3.148 15.720 1.00 98.06 109 ALA A C 1
ATOM 817 O O . ALA A 1 109 ? 6.964 2.579 14.780 1.00 98.06 109 ALA A O 1
ATOM 818 N N . PHE A 1 110 ? 6.246 4.473 15.756 1.00 98.44 110 PHE A N 1
ATOM 819 C CA . PHE A 1 110 ? 6.733 5.391 14.724 1.00 98.44 110 PHE A CA 1
ATOM 820 C C . PHE A 1 110 ? 8.257 5.311 14.578 1.00 98.44 110 PHE A C 1
ATOM 822 O O . PHE A 1 110 ? 8.766 5.090 13.480 1.00 98.44 110 PHE A O 1
ATOM 829 N N . ASP A 1 111 ? 8.982 5.398 15.694 1.00 98.44 111 ASP A N 1
ATOM 830 C CA . ASP A 1 111 ? 10.443 5.320 15.727 1.00 98.44 111 ASP A CA 1
ATOM 831 C C . ASP A 1 111 ? 10.941 3.962 15.206 1.00 98.44 111 ASP A C 1
ATOM 833 O O . ASP A 1 111 ? 11.973 3.879 14.535 1.00 98.44 111 ASP A O 1
ATOM 837 N N . CYS A 1 112 ? 10.193 2.883 15.471 1.00 98.19 112 CYS A N 1
ATOM 838 C CA . CYS A 1 112 ? 10.491 1.564 14.924 1.00 98.19 112 CYS A CA 1
ATOM 839 C C . CYS A 1 112 ? 10.408 1.558 13.389 1.00 98.19 112 CYS A C 1
ATOM 841 O O . CYS A 1 112 ? 11.352 1.092 12.742 1.00 98.19 112 CYS A O 1
ATOM 843 N N . ILE A 1 113 ? 9.341 2.127 12.812 1.00 97.75 113 ILE A N 1
ATOM 844 C CA . ILE A 1 113 ? 9.180 2.272 11.356 1.00 97.75 113 ILE A CA 1
ATOM 845 C C . ILE A 1 113 ? 10.347 3.085 10.783 1.00 97.75 113 ILE A C 1
ATOM 847 O O . ILE A 1 113 ? 11.059 2.595 9.906 1.00 97.75 113 ILE A O 1
ATOM 851 N N . GLU A 1 114 ? 10.622 4.269 11.328 1.00 98.06 114 GLU A N 1
ATOM 852 C CA . GLU A 1 114 ? 11.722 5.128 10.866 1.00 98.06 114 GLU A CA 1
ATOM 853 C C . GLU A 1 114 ? 13.082 4.418 10.912 1.00 98.06 114 GLU A C 1
ATOM 855 O O . GLU A 1 114 ? 13.900 4.544 9.999 1.00 98.06 114 GLU A O 1
ATOM 860 N N . SER A 1 115 ? 13.324 3.616 11.953 1.00 98.19 115 SER A N 1
ATOM 861 C CA . SER A 1 115 ? 14.587 2.892 12.111 1.00 98.19 115 SER A CA 1
ATOM 862 C C . SER A 1 115 ? 14.786 1.773 11.081 1.00 98.19 115 SER A C 1
ATOM 864 O O . SER A 1 115 ? 15.923 1.499 10.682 1.00 98.19 115 SER A O 1
ATOM 866 N N . ILE A 1 116 ? 13.706 1.109 10.649 1.00 97.50 116 ILE A N 1
ATOM 867 C CA . ILE A 1 116 ? 13.784 -0.052 9.753 1.00 97.50 116 ILE A CA 1
ATOM 868 C C . ILE A 1 116 ? 13.678 0.341 8.278 1.00 97.50 116 ILE A C 1
ATOM 870 O O . ILE A 1 116 ? 14.290 -0.321 7.433 1.00 97.50 116 ILE A O 1
ATOM 874 N N . MET A 1 117 ? 12.964 1.429 7.969 1.00 96.88 117 MET A N 1
ATOM 875 C CA . MET A 1 117 ? 12.674 1.858 6.600 1.00 96.88 117 MET A CA 1
ATOM 876 C C . MET A 1 117 ? 13.915 1.953 5.701 1.00 96.88 117 MET A C 1
ATOM 878 O O . MET A 1 117 ? 13.871 1.369 4.622 1.00 96.88 117 MET A O 1
ATOM 882 N N . PRO A 1 118 ? 15.064 2.527 6.118 1.00 95.88 118 PRO A N 1
ATOM 883 C CA . PRO A 1 118 ? 16.249 2.576 5.259 1.00 95.88 118 PRO A CA 1
ATOM 884 C C . PRO A 1 118 ? 16.728 1.200 4.767 1.00 95.88 118 PRO A C 1
ATOM 886 O O . PRO A 1 118 ? 17.172 1.061 3.625 1.00 95.88 118 PRO A O 1
ATOM 889 N N . ASN A 1 119 ? 16.619 0.167 5.612 1.00 96.38 119 ASN A N 1
ATOM 890 C CA . ASN A 1 119 ? 16.975 -1.205 5.241 1.00 96.38 119 ASN A CA 1
ATOM 891 C C . ASN A 1 119 ? 15.918 -1.826 4.319 1.00 96.38 119 ASN A C 1
ATOM 893 O O . ASN A 1 119 ? 16.277 -2.514 3.362 1.00 96.38 119 ASN A O 1
ATOM 897 N N . VAL A 1 120 ? 14.633 -1.565 4.583 1.00 95.38 120 VAL A N 1
ATOM 898 C CA . VAL A 1 120 ? 13.518 -2.001 3.725 1.00 95.38 120 VAL A CA 1
ATOM 899 C C . VAL A 1 120 ? 13.679 -1.417 2.324 1.00 95.38 120 VAL A C 1
ATOM 901 O O . VAL A 1 120 ? 13.751 -2.179 1.360 1.00 95.38 120 VAL A O 1
ATOM 904 N N . SER A 1 121 ? 13.859 -0.097 2.213 1.00 96.25 121 SER A N 1
ATOM 905 C CA . SER A 1 121 ? 14.101 0.596 0.948 1.00 96.25 121 SER A CA 1
ATOM 906 C C . SER A 1 121 ? 15.311 0.010 0.232 1.00 96.25 121 SER A C 1
ATOM 908 O O . SER A 1 121 ? 15.251 -0.276 -0.961 1.00 96.25 121 SER A O 1
ATOM 910 N N . GLN A 1 122 ? 16.426 -0.219 0.932 1.00 95.25 122 GLN A N 1
ATOM 911 C CA . GLN A 1 122 ? 17.621 -0.784 0.305 1.00 95.25 122 GLN A CA 1
ATOM 912 C C . GLN A 1 122 ? 17.362 -2.175 -0.298 1.00 95.25 122 GLN A C 1
ATOM 914 O O . GLN A 1 122 ? 17.798 -2.438 -1.426 1.00 95.25 122 GLN A O 1
ATOM 919 N N . HIS A 1 123 ? 16.674 -3.061 0.423 1.00 93.31 123 HIS A N 1
ATOM 920 C CA . HIS A 1 123 ? 16.357 -4.403 -0.064 1.00 93.31 123 HIS A CA 1
ATOM 921 C C . HIS A 1 123 ? 15.365 -4.374 -1.229 1.00 93.31 123 HIS A C 1
ATOM 923 O O . HIS A 1 123 ? 15.671 -4.934 -2.283 1.00 93.31 123 HIS A O 1
ATOM 929 N N . ALA A 1 124 ? 14.260 -3.643 -1.094 1.00 93.56 124 ALA A N 1
ATOM 930 C CA . ALA A 1 124 ? 13.233 -3.549 -2.127 1.00 93.56 124 ALA A CA 1
ATOM 931 C C . ALA A 1 124 ? 13.778 -2.908 -3.421 1.00 93.56 124 ALA A C 1
ATOM 933 O O . ALA A 1 124 ? 13.653 -3.479 -4.508 1.00 93.56 124 ALA A O 1
ATOM 934 N N . ASN A 1 125 ? 14.550 -1.816 -3.305 1.00 94.00 125 ASN A N 1
ATOM 935 C CA . ASN A 1 125 ? 15.273 -1.228 -4.439 1.00 94.00 125 ASN A CA 1
ATOM 936 C C . ASN A 1 125 ? 16.227 -2.236 -5.092 1.00 94.00 125 ASN A C 1
ATOM 938 O O . ASN A 1 125 ? 16.356 -2.274 -6.313 1.00 94.00 125 ASN A O 1
ATOM 942 N N . ARG A 1 126 ? 16.940 -3.051 -4.305 1.00 92.12 126 ARG A N 1
ATOM 943 C CA . ARG A 1 126 ? 17.889 -4.027 -4.856 1.00 92.12 126 ARG A CA 1
ATOM 944 C C . ARG A 1 126 ? 17.167 -5.083 -5.686 1.00 92.12 126 ARG A C 1
ATOM 946 O O . ARG A 1 126 ? 17.643 -5.398 -6.773 1.00 92.12 126 ARG A O 1
ATOM 953 N N . GLU A 1 127 ? 16.058 -5.614 -5.191 1.00 90.31 127 GLU A N 1
ATOM 954 C CA . GLU A 1 127 ? 15.249 -6.597 -5.913 1.00 90.31 127 GLU A CA 1
ATOM 955 C C . GLU A 1 127 ? 14.683 -5.995 -7.199 1.00 90.31 127 GLU A C 1
ATOM 957 O O . GLU A 1 127 ? 14.942 -6.510 -8.290 1.00 90.31 127 GLU A O 1
ATOM 962 N N . ARG A 1 128 ? 14.023 -4.838 -7.106 1.00 90.44 128 ARG A N 1
ATOM 963 C CA . ARG A 1 128 ? 13.412 -4.155 -8.253 1.00 90.44 128 ARG A CA 1
ATOM 964 C C . ARG A 1 128 ? 14.424 -3.759 -9.324 1.00 90.44 128 ARG A C 1
ATOM 966 O O . ARG A 1 128 ? 14.208 -4.054 -10.500 1.00 90.44 128 ARG A O 1
ATOM 973 N N . LEU A 1 129 ? 15.554 -3.154 -8.948 1.00 91.00 129 LEU A N 1
ATOM 974 C CA . LEU A 1 129 ? 16.573 -2.730 -9.914 1.00 91.00 129 LEU A CA 1
ATOM 975 C C . LEU A 1 129 ? 17.149 -3.919 -10.696 1.00 91.00 129 LEU A C 1
ATOM 977 O O . LEU A 1 129 ? 17.444 -3.772 -11.877 1.00 91.00 129 LEU A O 1
ATOM 981 N N . THR A 1 130 ? 17.256 -5.113 -10.097 1.00 89.06 130 THR A N 1
ATOM 982 C CA . THR A 1 130 ? 17.754 -6.308 -10.814 1.00 89.06 130 THR A CA 1
ATOM 983 C C . THR A 1 130 ? 16.811 -6.809 -11.912 1.00 89.06 130 THR A C 1
ATOM 985 O O . THR A 1 130 ? 17.248 -7.531 -12.807 1.00 89.06 130 THR A O 1
ATOM 988 N N . GLN A 1 131 ? 15.539 -6.402 -11.882 1.00 87.00 131 GLN A N 1
ATOM 989 C CA . GLN A 1 131 ? 14.549 -6.716 -12.916 1.00 87.00 131 GLN A CA 1
ATOM 990 C C . GLN A 1 131 ? 14.583 -5.719 -14.089 1.00 87.00 131 GLN A C 1
ATOM 992 O O . GLN A 1 131 ? 13.915 -5.932 -15.106 1.00 87.00 131 GLN A O 1
ATOM 997 N N . LEU A 1 132 ? 15.339 -4.621 -13.975 1.00 87.25 132 LEU A N 1
ATOM 998 C CA . LEU A 1 132 ? 15.476 -3.622 -15.033 1.00 87.25 132 LEU A CA 1
ATOM 999 C C . LEU A 1 132 ? 16.606 -4.004 -16.012 1.00 87.25 132 LEU A C 1
ATOM 1001 O O . LEU A 1 132 ? 17.691 -4.416 -15.598 1.00 87.25 132 LEU A O 1
ATOM 1005 N N . PRO A 1 133 ? 16.411 -3.815 -17.331 1.00 81.56 133 PRO A N 1
ATOM 1006 C CA . PRO A 1 133 ? 17.334 -4.300 -18.365 1.00 81.56 133 PRO A CA 1
ATOM 1007 C C . PRO A 1 133 ? 18.730 -3.655 -18.311 1.00 81.56 133 PRO A C 1
ATOM 1009 O O . PRO A 1 133 ? 19.704 -4.247 -18.790 1.00 81.56 133 PRO A O 1
ATOM 1012 N N . ASN A 1 134 ? 18.831 -2.460 -17.720 1.00 76.00 134 ASN A N 1
ATOM 1013 C CA . ASN A 1 134 ? 20.052 -1.657 -17.660 1.00 76.00 134 ASN A CA 1
ATOM 1014 C C . ASN A 1 134 ? 20.973 -2.028 -16.479 1.00 76.00 134 ASN A C 1
ATOM 1016 O O . ASN A 1 134 ? 22.129 -1.606 -16.451 1.00 76.00 134 ASN A O 1
ATOM 1020 N N . PHE A 1 135 ? 20.521 -2.867 -15.541 1.00 78.12 135 PHE A N 1
ATOM 1021 C CA . PHE A 1 135 ? 21.278 -3.228 -14.339 1.00 78.12 135 PHE A CA 1
ATOM 1022 C C . PHE A 1 135 ? 21.814 -4.663 -14.421 1.00 78.12 135 PHE A C 1
ATOM 1024 O O . PHE A 1 135 ? 21.281 -5.601 -13.839 1.00 78.12 135 PHE A O 1
ATOM 1031 N N . LYS A 1 136 ? 22.920 -4.835 -15.159 1.00 64.44 136 LYS A N 1
ATOM 1032 C CA . LYS A 1 136 ? 23.634 -6.126 -15.305 1.00 64.44 136 LYS A CA 1
ATOM 1033 C C . LYS A 1 136 ? 24.822 -6.293 -14.350 1.00 64.44 136 LYS A C 1
ATOM 1035 O O . LYS A 1 136 ? 25.519 -7.305 -14.398 1.00 64.44 136 LYS A O 1
ATOM 1040 N N . THR A 1 137 ? 25.098 -5.295 -13.513 1.00 65.69 137 THR A N 1
ATOM 1041 C CA . THR A 1 137 ? 26.256 -5.251 -12.610 1.00 65.69 137 THR A CA 1
ATOM 1042 C C . THR A 1 137 ? 25.829 -5.161 -11.150 1.00 65.69 137 THR A C 1
ATOM 1044 O O . THR A 1 137 ? 24.691 -4.842 -10.817 1.00 65.69 137 THR A O 1
ATOM 1047 N N . LYS A 1 138 ? 26.767 -5.472 -10.249 1.00 70.88 138 LYS A N 1
ATOM 1048 C CA . LYS A 1 138 ? 26.535 -5.454 -8.805 1.00 70.88 138 LYS A CA 1
ATOM 1049 C C . LYS A 1 138 ? 26.327 -4.011 -8.329 1.00 70.88 138 LYS A C 1
ATOM 1051 O O . LYS A 1 138 ? 27.273 -3.224 -8.293 1.00 70.88 138 LYS A O 1
ATOM 1056 N N . ILE A 1 139 ? 25.096 -3.684 -7.950 1.00 81.44 139 ILE A N 1
ATOM 1057 C CA . ILE A 1 139 ? 24.722 -2.374 -7.416 1.00 81.44 139 ILE A CA 1
ATOM 1058 C C . ILE A 1 139 ? 25.305 -2.232 -6.005 1.00 81.44 139 ILE A C 1
ATOM 1060 O O . ILE A 1 139 ? 25.012 -3.039 -5.125 1.00 81.44 139 ILE A O 1
ATOM 1064 N N . LYS A 1 140 ? 26.171 -1.232 -5.793 1.00 81.75 140 LYS A N 1
ATOM 1065 C CA . LYS A 1 140 ? 26.809 -0.991 -4.484 1.00 81.75 140 LYS A CA 1
ATOM 1066 C C . LYS A 1 140 ? 25.848 -0.374 -3.466 1.00 81.75 140 LYS A C 1
ATOM 1068 O O . LYS A 1 140 ? 25.924 -0.715 -2.294 1.00 81.75 140 LYS A O 1
ATOM 1073 N N . ASN A 1 141 ? 24.988 0.540 -3.911 1.00 90.00 141 ASN A N 1
ATOM 1074 C CA . ASN A 1 141 ? 23.974 1.194 -3.089 1.00 90.00 141 ASN A CA 1
ATOM 1075 C C . ASN A 1 141 ? 22.686 1.294 -3.914 1.00 90.00 141 ASN A C 1
ATOM 1077 O O . ASN A 1 141 ? 22.598 2.124 -4.815 1.00 90.00 141 ASN A O 1
ATOM 1081 N N . SER A 1 142 ? 21.734 0.402 -3.645 1.00 92.62 142 SER A N 1
ATOM 1082 C CA . SER A 1 142 ? 20.484 0.288 -4.402 1.00 92.62 142 SER A CA 1
ATOM 1083 C C . SER A 1 142 ? 19.590 1.509 -4.246 1.00 92.62 142 SER A C 1
ATOM 1085 O O . SER A 1 142 ? 19.104 1.999 -5.256 1.00 92.62 142 SER A O 1
ATOM 1087 N N . SER A 1 143 ? 19.448 2.063 -3.040 1.00 93.94 143 SER A N 1
ATOM 1088 C CA . SER A 1 143 ? 18.640 3.271 -2.825 1.00 93.94 143 SER A CA 1
ATOM 1089 C C . SER A 1 143 ? 19.184 4.458 -3.619 1.00 93.94 143 SER A C 1
ATOM 1091 O O . SER A 1 143 ? 18.446 5.127 -4.334 1.00 93.94 143 SER A O 1
ATOM 1093 N N . LYS A 1 144 ? 20.506 4.682 -3.587 1.00 93.56 144 LYS A N 1
ATOM 1094 C CA . LYS A 1 144 ? 21.124 5.771 -4.360 1.00 93.56 144 LYS A CA 1
ATOM 1095 C C . LYS A 1 144 ? 20.961 5.583 -5.870 1.00 93.56 144 LYS A C 1
ATOM 1097 O O . LYS A 1 144 ? 20.750 6.560 -6.583 1.00 93.56 144 LYS A O 1
ATOM 1102 N N . GLU A 1 145 ? 21.087 4.352 -6.366 1.00 92.94 145 GLU A N 1
ATOM 1103 C CA . GLU A 1 145 ? 20.870 4.079 -7.789 1.00 92.94 145 GLU A CA 1
ATOM 1104 C C . GLU A 1 145 ? 19.408 4.259 -8.199 1.00 92.94 145 GLU A C 1
ATOM 1106 O O . GLU A 1 145 ? 19.172 4.794 -9.277 1.00 92.94 145 GLU A O 1
ATOM 1111 N N . ALA A 1 146 ? 18.446 3.879 -7.352 1.00 93.88 146 ALA A N 1
ATOM 1112 C CA . ALA A 1 146 ? 17.027 4.111 -7.607 1.00 93.88 146 ALA A CA 1
ATOM 1113 C C . ALA A 1 146 ? 16.706 5.607 -7.705 1.00 93.88 146 ALA A C 1
ATOM 1115 O O . ALA A 1 146 ? 16.112 6.027 -8.694 1.00 93.88 146 ALA A O 1
ATOM 1116 N N . HIS A 1 147 ? 17.197 6.424 -6.764 1.00 95.00 147 HIS A N 1
ATOM 1117 C CA . HIS A 1 147 ? 17.080 7.889 -6.829 1.00 95.00 147 HIS A CA 1
ATOM 1118 C C . HIS A 1 147 ? 17.707 8.464 -8.098 1.00 95.00 147 HIS A C 1
ATOM 1120 O O . HIS A 1 147 ? 17.061 9.215 -8.820 1.00 95.00 147 HIS A O 1
ATOM 1126 N N . ARG A 1 148 ? 18.937 8.047 -8.438 1.00 92.81 148 ARG A N 1
ATOM 1127 C CA . ARG A 1 148 ? 19.600 8.476 -9.681 1.00 92.81 148 ARG A CA 1
ATOM 1128 C C . ARG A 1 148 ? 18.745 8.165 -10.913 1.00 92.81 148 ARG A C 1
ATOM 1130 O O . ARG A 1 148 ? 18.739 8.953 -11.849 1.00 92.81 148 ARG A O 1
ATOM 1137 N N . PHE A 1 149 ? 18.074 7.013 -10.931 1.00 90.25 149 PHE A N 1
ATOM 1138 C CA . PHE A 1 149 ? 17.210 6.591 -12.035 1.00 90.25 149 PHE A CA 1
ATOM 1139 C C . PHE A 1 149 ? 15.895 7.376 -12.074 1.00 90.25 149 PHE A C 1
ATOM 1141 O O . PHE A 1 149 ? 15.479 7.807 -13.141 1.00 90.25 149 PHE A O 1
ATOM 1148 N N . ALA A 1 150 ? 15.279 7.613 -10.916 1.00 92.38 150 ALA A N 1
ATOM 1149 C CA . ALA A 1 150 ? 14.077 8.430 -10.778 1.00 92.38 150 ALA A CA 1
ATOM 1150 C C . ALA A 1 150 ? 14.310 9.898 -11.194 1.00 92.38 150 ALA A C 1
ATOM 1152 O O . ALA A 1 150 ? 13.419 10.541 -11.748 1.00 92.38 150 ALA A O 1
ATOM 1153 N N . GLU A 1 151 ? 15.511 10.430 -10.963 1.00 93.69 151 GLU A N 1
ATOM 1154 C CA . GLU A 1 151 ? 15.888 11.803 -11.317 1.00 93.69 151 GLU A CA 1
ATOM 1155 C C . GLU A 1 151 ? 16.422 11.960 -12.752 1.00 93.69 151 GLU A C 1
ATOM 1157 O O . GLU A 1 151 ? 16.572 13.089 -13.233 1.00 93.69 151 GLU A O 1
ATOM 1162 N N . ASP A 1 152 ? 16.706 10.861 -13.456 1.00 90.19 152 ASP A N 1
ATOM 1163 C CA . ASP A 1 152 ? 17.225 10.898 -14.822 1.00 90.19 152 ASP A CA 1
ATOM 1164 C C . ASP A 1 152 ? 16.122 11.297 -15.811 1.00 90.19 152 ASP A C 1
ATOM 1166 O O . ASP A 1 152 ? 15.267 10.505 -16.191 1.00 90.19 152 ASP A O 1
ATOM 1170 N N . TRP A 1 153 ? 16.178 12.542 -16.280 1.00 86.56 153 TRP A N 1
ATOM 1171 C CA . TRP A 1 153 ? 15.275 13.115 -17.285 1.00 86.56 153 TRP A CA 1
ATOM 1172 C C . TRP A 1 153 ? 15.207 12.350 -18.620 1.00 86.56 153 TRP A C 1
ATOM 1174 O O . TRP A 1 153 ? 14.293 12.599 -19.411 1.00 86.56 153 TRP A O 1
ATOM 1184 N N . SER A 1 154 ? 16.181 11.479 -18.910 1.00 87.88 154 SER A N 1
ATOM 1185 C CA . SER A 1 154 ? 16.174 10.609 -20.090 1.00 87.88 154 SER A CA 1
ATOM 1186 C C . SER A 1 154 ? 15.551 9.234 -19.826 1.00 87.88 154 SER A C 1
ATOM 1188 O O . SER A 1 154 ? 15.219 8.527 -20.782 1.00 87.88 154 SER A O 1
ATOM 1190 N N . GLU A 1 155 ? 15.348 8.868 -18.557 1.00 87.44 155 GLU A N 1
ATOM 1191 C CA . GLU A 1 155 ? 14.741 7.606 -18.156 1.00 87.44 155 GLU A CA 1
ATOM 1192 C C . GLU A 1 155 ? 13.219 7.744 -18.054 1.00 87.44 155 GLU A C 1
ATOM 1194 O O . GLU A 1 155 ? 12.656 8.419 -17.195 1.00 87.44 155 GLU A O 1
ATOM 1199 N N . ILE A 1 156 ? 12.526 7.066 -18.962 1.00 85.50 156 ILE A N 1
ATOM 1200 C CA . ILE A 1 156 ? 11.062 7.079 -19.043 1.00 85.50 156 ILE A CA 1
ATOM 1201 C C . ILE A 1 156 ? 10.417 5.973 -18.197 1.00 85.50 156 ILE A C 1
ATOM 1203 O O . ILE A 1 156 ? 9.199 5.978 -18.008 1.00 85.50 156 ILE A O 1
ATOM 1207 N N . ARG A 1 157 ? 11.205 5.006 -17.713 1.00 87.12 157 ARG A N 1
ATOM 1208 C CA . ARG A 1 157 ? 10.777 3.856 -16.905 1.00 87.12 157 ARG A CA 1
ATOM 1209 C C . ARG A 1 157 ? 11.765 3.624 -15.752 1.00 87.12 157 ARG A C 1
ATOM 1211 O O . ARG A 1 157 ? 12.528 2.656 -15.783 1.00 87.12 157 ARG A O 1
ATOM 1218 N N . PRO A 1 158 ? 11.732 4.480 -14.712 1.00 88.81 158 PRO A N 1
ATOM 1219 C CA . PRO A 1 158 ? 12.549 4.286 -13.512 1.00 88.81 158 PRO A CA 1
ATOM 1220 C C . PRO A 1 158 ? 12.177 3.002 -12.745 1.00 88.81 158 PRO A C 1
ATOM 1222 O O . PRO A 1 158 ? 12.962 2.500 -11.943 1.00 88.81 158 PRO A O 1
ATOM 1225 N N . GLU A 1 159 ? 11.005 2.436 -13.038 1.00 89.75 159 GLU A N 1
ATOM 1226 C CA . GLU A 1 159 ? 10.549 1.122 -12.602 1.00 89.75 159 GLU A CA 1
ATOM 1227 C C . GLU A 1 159 ? 9.606 0.480 -13.640 1.00 89.75 159 GLU A C 1
ATOM 1229 O O . GLU A 1 159 ? 9.252 1.091 -14.653 1.00 89.75 159 GLU A O 1
ATOM 1234 N N . TRP A 1 160 ? 9.166 -0.753 -13.371 1.00 87.06 160 TRP A N 1
ATOM 1235 C CA . TRP A 1 160 ? 8.172 -1.464 -14.186 1.00 87.06 160 TRP A CA 1
ATOM 1236 C C . TRP A 1 160 ? 6.713 -1.203 -13.777 1.00 87.06 160 TRP A C 1
ATOM 1238 O O . TRP A 1 160 ? 5.797 -1.679 -14.457 1.00 87.06 160 TRP A O 1
ATOM 1248 N N . GLY A 1 161 ? 6.490 -0.461 -12.691 1.00 86.06 161 GLY A N 1
ATOM 1249 C CA . GLY A 1 161 ? 5.188 -0.321 -12.053 1.00 86.06 161 GLY A CA 1
ATOM 1250 C C . GLY A 1 161 ? 4.633 -1.696 -11.686 1.00 86.06 161 GLY A C 1
ATOM 1251 O O . GLY A 1 161 ? 5.358 -2.570 -11.215 1.00 86.06 161 GLY A O 1
ATOM 1252 N N . LEU A 1 162 ? 3.359 -1.923 -11.993 1.00 86.06 162 LEU A N 1
ATOM 1253 C CA . LEU A 1 162 ? 2.639 -3.162 -11.675 1.00 86.06 162 LEU A CA 1
ATOM 1254 C C . LEU A 1 162 ? 2.651 -4.172 -12.838 1.00 86.06 162 LEU A C 1
ATOM 1256 O O . LEU A 1 162 ? 1.836 -5.100 -12.894 1.00 86.06 162 LEU A O 1
ATOM 1260 N N . ALA A 1 163 ? 3.570 -4.003 -13.796 1.00 84.94 163 ALA A N 1
ATOM 1261 C CA . ALA A 1 163 ? 3.741 -4.955 -14.881 1.00 84.94 163 ALA A CA 1
ATOM 1262 C C . ALA A 1 163 ? 4.103 -6.346 -14.332 1.00 84.94 163 ALA A C 1
ATOM 1264 O O . ALA A 1 163 ? 4.863 -6.486 -13.380 1.00 84.94 163 ALA A O 1
ATOM 1265 N N . ARG A 1 164 ? 3.603 -7.396 -14.997 1.00 87.38 164 ARG A N 1
ATOM 1266 C CA . ARG A 1 164 ? 3.776 -8.813 -14.615 1.00 87.38 164 ARG A CA 1
ATOM 1267 C C . ARG A 1 164 ? 3.050 -9.248 -13.337 1.00 87.38 164 ARG A C 1
ATOM 1269 O O . ARG A 1 164 ? 3.330 -10.363 -12.880 1.00 87.38 164 ARG A O 1
ATOM 1276 N N . ASN A 1 165 ? 2.105 -8.465 -12.812 1.00 91.94 165 ASN A N 1
ATOM 1277 C CA . ASN A 1 165 ? 1.171 -8.978 -11.811 1.00 91.94 165 ASN A CA 1
ATOM 1278 C C . ASN A 1 165 ? 0.555 -10.314 -12.284 1.00 91.94 165 ASN A C 1
ATOM 1280 O O . ASN A 1 165 ? 0.161 -10.464 -13.440 1.00 91.94 165 ASN A O 1
ATOM 1284 N N . ALA A 1 166 ? 0.540 -11.304 -11.397 1.00 92.81 166 ALA A N 1
ATOM 1285 C CA . ALA A 1 166 ? 0.169 -12.686 -11.685 1.00 92.81 166 ALA A CA 1
ATOM 1286 C C . ALA A 1 166 ? -1.093 -13.125 -10.938 1.00 92.81 166 ALA A C 1
ATOM 1288 O O . ALA A 1 166 ? -1.802 -14.013 -11.409 1.00 92.81 166 ALA A O 1
ATOM 1289 N N . SER A 1 167 ? -1.369 -12.523 -9.782 1.00 94.75 167 SER A N 1
ATOM 1290 C CA . SER A 1 167 ? -2.458 -12.951 -8.908 1.00 94.75 167 SER A CA 1
ATOM 1291 C C . SER A 1 167 ? -2.993 -11.807 -8.058 1.00 94.75 167 SER A C 1
ATOM 1293 O O . SER A 1 167 ? -2.265 -10.882 -7.708 1.00 94.75 167 SER A O 1
ATOM 1295 N N . PHE A 1 168 ? -4.258 -11.916 -7.668 1.00 94.94 168 PHE A N 1
ATOM 1296 C CA . PHE A 1 168 ? -4.836 -11.135 -6.583 1.00 94.94 168 PHE A CA 1
ATOM 1297 C C . PHE A 1 168 ? -5.274 -12.110 -5.493 1.00 94.94 168 PHE A C 1
ATOM 1299 O O . PHE A 1 168 ? -6.122 -12.967 -5.742 1.00 94.94 168 PHE A O 1
ATOM 1306 N N . ILE A 1 169 ? -4.637 -12.039 -4.326 1.00 95.19 169 ILE A N 1
ATOM 1307 C CA . ILE A 1 169 ? -4.872 -12.964 -3.217 1.00 95.19 169 ILE A CA 1
ATOM 1308 C C . ILE A 1 169 ? -5.704 -12.241 -2.163 1.00 95.19 169 ILE A C 1
ATOM 1310 O O . ILE A 1 169 ? -5.273 -11.229 -1.612 1.00 95.19 169 ILE A O 1
ATOM 1314 N N . ILE A 1 170 ? -6.885 -12.787 -1.886 1.00 94.62 170 ILE A N 1
ATOM 1315 C CA . ILE A 1 170 ? -7.808 -12.295 -0.864 1.00 94.62 170 ILE A CA 1
ATOM 1316 C C . ILE A 1 170 ? -7.848 -13.337 0.250 1.00 94.62 170 ILE A C 1
ATOM 1318 O O . ILE A 1 170 ? -8.261 -14.475 0.024 1.00 94.62 170 ILE A O 1
ATOM 1322 N N . GLY A 1 171 ? -7.389 -12.964 1.439 1.00 92.50 171 GLY A N 1
ATOM 1323 C CA . GLY A 1 171 ? -7.355 -13.847 2.598 1.00 92.50 171 GLY A CA 1
ATOM 1324 C C . GLY A 1 171 ? -6.370 -13.374 3.658 1.00 92.50 171 GLY A C 1
ATOM 1325 O O . GLY A 1 171 ? -5.638 -12.406 3.456 1.00 92.50 171 GLY A O 1
ATOM 1326 N N . GLN A 1 172 ? -6.367 -14.051 4.803 1.00 91.12 172 GLN A N 1
ATOM 1327 C CA . GLN A 1 172 ? -5.538 -13.650 5.936 1.00 91.12 172 GLN A CA 1
ATOM 1328 C C . GLN A 1 172 ? -4.037 -13.740 5.607 1.00 91.12 172 GLN A C 1
ATOM 1330 O O . GLN A 1 172 ? -3.604 -14.598 4.825 1.00 91.12 172 GLN A O 1
ATOM 1335 N N . ARG A 1 173 ? -3.235 -12.847 6.201 1.00 89.50 173 ARG A N 1
ATOM 1336 C CA . ARG A 1 173 ? -1.790 -12.717 5.933 1.00 89.50 173 ARG A CA 1
ATOM 1337 C C . ARG A 1 173 ? -1.020 -14.030 6.126 1.00 89.50 173 ARG A C 1
ATOM 1339 O O . ARG A 1 173 ? -0.047 -14.269 5.411 1.00 89.50 173 ARG A O 1
ATOM 1346 N N . GLU A 1 174 ? -1.480 -14.903 7.015 1.00 93.94 174 GLU A N 1
ATOM 1347 C CA . GLU A 1 174 ? -0.921 -16.223 7.314 1.00 93.94 174 GLU A CA 1
ATOM 1348 C C . GLU A 1 174 ? -0.820 -17.122 6.075 1.00 93.94 174 GLU A C 1
ATOM 1350 O O . GLU A 1 174 ? 0.069 -17.967 6.007 1.00 93.94 174 GLU A O 1
ATOM 1355 N N . LEU A 1 175 ? -1.680 -16.922 5.068 1.00 93.44 175 LEU A N 1
ATOM 1356 C CA . LEU A 1 175 ? -1.640 -17.679 3.813 1.00 93.44 175 LEU A CA 1
ATOM 1357 C C . LEU A 1 175 ? -0.382 -17.399 2.984 1.00 93.44 175 LEU A C 1
ATOM 1359 O O . LEU A 1 175 ? 0.003 -18.226 2.161 1.00 93.44 175 LEU A O 1
ATOM 1363 N N . THR A 1 176 ? 0.227 -16.224 3.154 1.00 94.69 176 THR A N 1
ATOM 1364 C CA . THR A 1 176 ? 1.303 -15.735 2.282 1.00 94.69 176 THR A CA 1
ATOM 1365 C C . THR A 1 176 ? 2.540 -15.260 3.037 1.00 94.69 176 THR A C 1
ATOM 1367 O O . THR A 1 176 ? 3.494 -14.812 2.402 1.00 94.69 176 THR A O 1
ATOM 1370 N N . GLN A 1 177 ? 2.552 -15.294 4.376 1.00 93.75 177 GLN A N 1
ATOM 1371 C CA . GLN A 1 177 ? 3.616 -14.663 5.174 1.00 93.75 177 GLN A CA 1
ATOM 1372 C C . GLN A 1 177 ? 5.009 -15.234 4.959 1.00 93.75 177 GLN A C 1
ATOM 1374 O O . GLN A 1 177 ? 5.965 -14.465 4.903 1.00 93.75 177 GLN A O 1
ATOM 1379 N N . ASP A 1 178 ? 5.087 -16.536 4.710 1.00 94.88 178 ASP A N 1
ATOM 1380 C CA . ASP A 1 178 ? 6.343 -17.250 4.491 1.00 94.88 178 ASP A CA 1
ATOM 1381 C C . ASP A 1 178 ? 6.606 -17.540 3.000 1.00 94.88 178 ASP A C 1
ATOM 1383 O O . ASP A 1 178 ? 7.429 -18.390 2.661 1.00 94.88 178 ASP A O 1
ATOM 1387 N N . CYS A 1 179 ? 5.884 -16.868 2.095 1.00 94.19 179 CYS A N 1
ATOM 1388 C CA . CYS A 1 179 ? 5.997 -17.060 0.650 1.00 94.19 179 CYS A CA 1
ATOM 1389 C C . CYS A 1 179 ? 6.709 -15.879 -0.019 1.00 94.19 179 CYS A C 1
ATOM 1391 O O . CYS A 1 179 ? 6.327 -14.725 0.175 1.00 94.19 179 CYS A O 1
ATOM 1393 N N . ASP A 1 180 ? 7.678 -16.178 -0.886 1.00 92.50 180 ASP A N 1
ATOM 1394 C CA . ASP A 1 180 ? 8.176 -15.215 -1.868 1.00 92.50 180 ASP A CA 1
ATOM 1395 C C . ASP A 1 180 ? 7.188 -15.152 -3.043 1.00 92.50 180 ASP A C 1
ATOM 1397 O O . ASP A 1 180 ? 7.029 -16.112 -3.797 1.00 92.50 180 ASP A O 1
ATOM 1401 N N . LEU A 1 181 ? 6.478 -14.029 -3.157 1.00 93.06 181 LEU A N 1
ATOM 1402 C CA . LEU A 1 181 ? 5.511 -13.773 -4.229 1.00 93.06 181 LEU A CA 1
ATOM 1403 C C . LEU A 1 181 ? 6.143 -13.044 -5.425 1.00 93.06 181 LEU A C 1
ATOM 1405 O O . LEU A 1 181 ? 5.423 -12.589 -6.317 1.00 93.06 181 LEU A O 1
ATOM 1409 N N . GLU A 1 182 ? 7.470 -12.884 -5.428 1.00 90.25 182 GLU A N 1
ATOM 1410 C CA . GLU A 1 182 ? 8.274 -12.232 -6.467 1.00 90.25 182 GLU A CA 1
ATOM 1411 C C . GLU A 1 182 ? 7.847 -10.781 -6.778 1.00 90.25 182 GLU A C 1
ATOM 1413 O O . GLU A 1 182 ? 8.135 -10.261 -7.857 1.00 90.25 182 GLU A O 1
ATOM 1418 N N . GLY A 1 183 ? 7.098 -10.129 -5.878 1.00 88.31 183 GLY A N 1
ATOM 1419 C CA . GLY A 1 183 ? 6.481 -8.820 -6.130 1.00 88.31 183 GLY A CA 1
ATOM 1420 C C . GLY A 1 183 ? 5.380 -8.844 -7.203 1.00 88.31 183 GLY A C 1
ATOM 1421 O O . GLY A 1 183 ? 5.128 -7.834 -7.853 1.00 88.31 183 GLY A O 1
ATOM 1422 N N . ARG A 1 184 ? 4.735 -9.998 -7.437 1.00 92.31 184 ARG A N 1
ATOM 1423 C CA . ARG A 1 184 ? 3.767 -10.215 -8.534 1.00 92.31 184 ARG A CA 1
ATOM 1424 C C . ARG A 1 184 ? 2.338 -10.473 -8.060 1.00 92.31 184 ARG A C 1
ATOM 1426 O O . ARG A 1 184 ? 1.535 -11.005 -8.828 1.00 92.31 184 ARG A O 1
ATOM 1433 N N . ALA A 1 185 ? 2.017 -10.133 -6.820 1.00 93.69 185 ALA A N 1
ATOM 1434 C CA . ALA A 1 185 ? 0.692 -10.344 -6.263 1.00 93.69 185 ALA A CA 1
ATOM 1435 C C . ALA A 1 185 ? 0.166 -9.083 -5.584 1.00 93.69 185 ALA A C 1
ATOM 1437 O O . ALA A 1 185 ? 0.847 -8.494 -4.747 1.00 93.69 185 ALA A O 1
ATOM 1438 N N . PHE A 1 186 ? -1.082 -8.733 -5.882 1.00 92.81 186 PHE A N 1
ATOM 1439 C CA . PHE A 1 186 ? -1.866 -7.894 -4.984 1.00 92.81 186 PHE A CA 1
ATOM 1440 C C . PHE A 1 186 ? -2.332 -8.739 -3.795 1.00 92.81 186 PHE A C 1
ATOM 1442 O O . PHE A 1 186 ? -2.754 -9.886 -3.976 1.00 92.81 186 PHE A O 1
ATOM 1449 N N . LEU A 1 187 ? -2.278 -8.169 -2.593 1.00 92.75 187 LEU A N 1
ATOM 1450 C CA . LEU A 1 187 ? -2.709 -8.813 -1.355 1.00 92.75 187 LEU A CA 1
ATOM 1451 C C . LEU A 1 187 ? -3.831 -7.997 -0.717 1.00 92.75 187 LEU A C 1
ATOM 1453 O O . LEU A 1 187 ? -3.696 -6.785 -0.566 1.00 9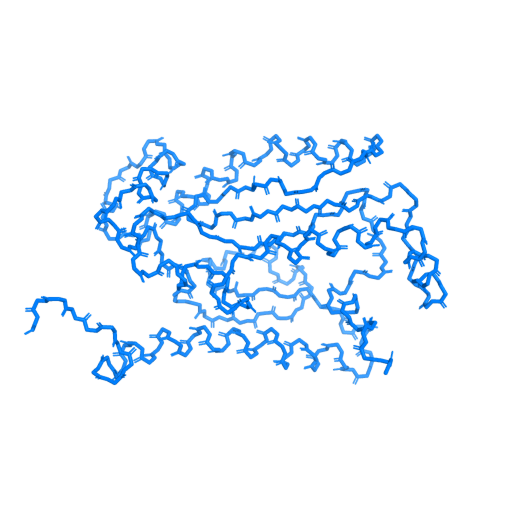2.75 187 LEU A O 1
ATOM 1457 N N . HIS A 1 188 ? -4.910 -8.664 -0.316 1.00 91.56 188 HIS A N 1
ATOM 1458 C CA . HIS A 1 188 ? -5.966 -8.073 0.500 1.00 91.56 188 HIS A CA 1
ATOM 1459 C C . HIS A 1 188 ? -6.204 -8.942 1.729 1.00 91.56 188 HIS A C 1
ATOM 1461 O O . HIS A 1 188 ? -6.584 -10.109 1.597 1.00 91.56 188 HIS A O 1
ATOM 1467 N N . ASN A 1 189 ? -5.992 -8.372 2.917 1.00 89.12 189 ASN A N 1
ATOM 1468 C CA . ASN A 1 189 ? -6.340 -9.059 4.152 1.00 89.12 189 ASN A CA 1
ATOM 1469 C C . ASN A 1 189 ? -7.866 -9.176 4.231 1.00 89.12 189 ASN A C 1
ATOM 1471 O O . ASN A 1 189 ? -8.578 -8.201 3.992 1.00 89.12 189 ASN A O 1
ATOM 1475 N N . TYR A 1 190 ? -8.353 -10.381 4.504 1.00 90.75 190 TYR A N 1
ATOM 1476 C CA . TYR A 1 190 ? -9.777 -10.689 4.560 1.00 90.75 190 TYR A CA 1
ATOM 1477 C C . TYR A 1 190 ? -10.005 -11.890 5.475 1.00 90.75 190 TYR A C 1
ATOM 1479 O O . TYR A 1 190 ? -9.335 -12.918 5.335 1.00 90.75 190 TYR A O 1
ATOM 1487 N N . ASP A 1 191 ? -10.964 -11.765 6.390 1.00 89.56 191 ASP A N 1
ATOM 1488 C CA . ASP A 1 191 ? -11.407 -12.840 7.271 1.00 89.56 191 ASP A CA 1
ATOM 1489 C C . ASP A 1 191 ? -12.883 -13.147 7.009 1.00 89.56 191 ASP A C 1
ATOM 1491 O O . ASP A 1 191 ? -13.769 -12.405 7.422 1.00 89.56 191 ASP A O 1
ATOM 1495 N N . TRP A 1 192 ? -13.150 -14.278 6.354 1.00 90.62 192 TRP A N 1
ATOM 1496 C CA . TRP A 1 192 ? -14.510 -14.713 6.021 1.00 90.62 192 TRP A CA 1
ATOM 1497 C C . TRP A 1 192 ? -15.404 -14.908 7.251 1.00 90.62 192 TRP A C 1
ATOM 1499 O O . TRP A 1 192 ? -16.625 -14.875 7.137 1.00 90.62 192 TRP A O 1
ATOM 1509 N N . LYS A 1 193 ? -14.818 -15.103 8.440 1.00 89.94 193 LYS A N 1
ATOM 1510 C CA . LYS A 1 193 ? -15.580 -15.224 9.690 1.00 89.94 193 LYS A CA 1
ATOM 1511 C C . LYS A 1 193 ? -16.212 -13.905 10.128 1.00 89.94 193 LYS A C 1
ATOM 1513 O O . LYS A 1 193 ? -17.133 -13.930 10.933 1.00 89.94 193 LYS A O 1
ATOM 1518 N N . GLN A 1 194 ? -15.704 -12.781 9.627 1.00 85.56 194 GLN A N 1
ATOM 1519 C CA . GLN A 1 194 ? -16.226 -11.439 9.891 1.00 85.56 194 GLN A CA 1
ATOM 1520 C C . GLN A 1 194 ? -17.184 -10.975 8.781 1.00 85.56 194 GLN A C 1
ATOM 1522 O O . GLN A 1 194 ? -17.661 -9.848 8.815 1.00 85.56 194 GLN A O 1
ATOM 1527 N N . ASP A 1 195 ? -17.470 -11.840 7.802 1.00 89.75 195 ASP A N 1
ATOM 1528 C CA . ASP A 1 195 ? -18.230 -11.523 6.594 1.00 89.75 195 ASP A CA 1
ATOM 1529 C C . ASP A 1 195 ? -19.241 -12.636 6.279 1.00 89.75 195 ASP A C 1
ATOM 1531 O O . ASP A 1 195 ? -19.205 -13.266 5.223 1.00 89.75 195 ASP A O 1
ATOM 1535 N N . GLU A 1 196 ? -20.144 -12.923 7.224 1.00 89.06 196 GLU A N 1
ATOM 1536 C CA . GLU A 1 196 ? -21.147 -13.988 7.060 1.00 89.06 196 GLU A CA 1
ATOM 1537 C C . GLU A 1 196 ? -22.067 -13.765 5.846 1.00 89.06 196 GLU A C 1
ATOM 1539 O O . GLU A 1 196 ? -22.534 -14.733 5.241 1.00 89.06 196 GLU A O 1
ATOM 1544 N N . SER A 1 197 ? -22.327 -12.504 5.475 1.00 91.62 197 SER A N 1
ATOM 1545 C CA . SER A 1 197 ? -23.131 -12.153 4.297 1.00 91.62 197 SER A CA 1
ATOM 1546 C C . SER A 1 197 ? -22.350 -12.230 2.982 1.00 91.62 197 SER A C 1
ATOM 1548 O O . SER A 1 197 ? -22.964 -12.379 1.923 1.00 91.62 197 SER A O 1
ATOM 1550 N N . GLY A 1 198 ? -21.016 -12.163 3.029 1.00 91.25 198 GLY A N 1
ATOM 1551 C CA . GLY A 1 198 ? -20.158 -12.067 1.848 1.00 91.25 198 GLY A CA 1
ATOM 1552 C C . GLY A 1 198 ? -20.091 -10.661 1.238 1.00 91.25 198 GLY A C 1
ATOM 1553 O O . GLY A 1 198 ? -19.561 -10.503 0.134 1.00 91.25 198 GLY A O 1
ATOM 1554 N N . ASP A 1 199 ? -20.648 -9.647 1.905 1.00 90.56 199 ASP A N 1
ATOM 1555 C CA . ASP A 1 199 ? -20.697 -8.274 1.401 1.00 90.56 199 ASP A CA 1
ATOM 1556 C C . ASP A 1 199 ? -19.304 -7.638 1.347 1.00 90.56 199 ASP A C 1
ATOM 1558 O O . ASP A 1 199 ? -18.995 -6.914 0.395 1.00 90.56 199 ASP A O 1
ATOM 1562 N N . ILE A 1 200 ? -18.437 -7.929 2.323 1.00 89.75 200 ILE A N 1
ATOM 1563 C CA . ILE A 1 200 ? -17.061 -7.415 2.334 1.00 89.75 200 ILE A CA 1
ATOM 1564 C C . ILE A 1 200 ? -16.299 -8.008 1.148 1.00 89.75 200 ILE A C 1
ATOM 1566 O O . ILE A 1 200 ? -15.699 -7.266 0.368 1.00 89.75 200 ILE A O 1
ATOM 1570 N N . LEU A 1 201 ? -16.374 -9.327 0.940 1.00 92.62 201 LEU A N 1
ATOM 1571 C CA . LEU A 1 201 ? -15.749 -9.972 -0.215 1.00 92.62 201 LEU A CA 1
ATOM 1572 C C . LEU A 1 201 ? -16.301 -9.433 -1.539 1.00 92.62 201 LEU A C 1
ATOM 1574 O O . LEU A 1 201 ? -15.528 -9.156 -2.458 1.00 92.62 201 LEU A O 1
ATOM 1578 N N . ALA A 1 202 ? -17.619 -9.250 -1.642 1.00 93.38 202 ALA A N 1
ATOM 1579 C CA . ALA A 1 202 ? -18.243 -8.674 -2.828 1.00 93.38 202 ALA A CA 1
ATOM 1580 C C . ALA A 1 202 ? -17.707 -7.262 -3.121 1.00 93.38 202 ALA A C 1
ATOM 1582 O O . ALA A 1 202 ? -17.376 -6.964 -4.271 1.00 93.38 202 ALA A O 1
ATOM 1583 N N . ASN A 1 203 ? -17.537 -6.424 -2.093 1.00 91.31 203 ASN A N 1
ATOM 1584 C CA . ASN A 1 203 ? -16.954 -5.087 -2.222 1.00 91.31 203 ASN A CA 1
ATOM 1585 C C . ASN A 1 203 ? -15.471 -5.130 -2.621 1.00 91.31 203 ASN A C 1
ATOM 1587 O O . ASN A 1 203 ? -15.056 -4.354 -3.484 1.00 91.31 203 ASN A O 1
ATOM 1591 N N . ILE A 1 204 ? -14.681 -6.059 -2.066 1.00 92.06 204 ILE A N 1
ATOM 1592 C CA . ILE A 1 204 ? -13.275 -6.257 -2.455 1.00 92.06 204 ILE A CA 1
ATOM 1593 C C . ILE A 1 204 ? -13.179 -6.633 -3.940 1.00 92.06 204 ILE A C 1
ATOM 1595 O O . ILE A 1 204 ? -12.344 -6.097 -4.670 1.00 92.06 204 ILE A O 1
ATOM 1599 N N . ILE A 1 205 ? -14.042 -7.530 -4.422 1.00 93.69 205 ILE A N 1
ATOM 1600 C CA . ILE A 1 205 ? -14.066 -7.914 -5.839 1.00 93.69 205 ILE A CA 1
ATOM 1601 C C . ILE A 1 205 ? -14.509 -6.739 -6.719 1.00 93.69 205 ILE A C 1
ATOM 1603 O O . ILE A 1 205 ? -13.874 -6.469 -7.740 1.00 93.69 205 ILE A O 1
ATOM 1607 N N . ALA A 1 206 ? -15.563 -6.023 -6.322 1.00 92.81 206 ALA A N 1
ATOM 1608 C CA . ALA A 1 206 ? -16.124 -4.924 -7.102 1.00 92.81 206 ALA A CA 1
ATOM 1609 C C . ALA A 1 206 ? -15.190 -3.705 -7.193 1.00 92.81 206 ALA A C 1
ATOM 1611 O O . ALA A 1 206 ? -15.119 -3.082 -8.252 1.00 92.81 206 ALA A O 1
ATOM 1612 N N . GLY A 1 207 ? -14.468 -3.372 -6.120 1.00 90.81 207 GLY A N 1
ATOM 1613 C CA . GLY A 1 207 ? -13.516 -2.260 -6.074 1.00 90.81 207 GLY A CA 1
ATOM 1614 C C . GLY A 1 207 ? -12.085 -2.708 -6.400 1.00 90.81 207 GLY A C 1
ATOM 1615 O O . GLY A 1 207 ? -11.691 -2.665 -7.570 1.00 90.81 207 GLY A O 1
ATOM 1616 N N . PRO A 1 208 ? -11.293 -3.144 -5.400 1.00 90.81 208 PRO A N 1
ATOM 1617 C CA . PRO A 1 208 ? -9.912 -3.601 -5.583 1.00 90.81 208 PRO A CA 1
ATOM 1618 C C . PRO A 1 208 ? -9.699 -4.617 -6.716 1.00 90.81 208 PRO A C 1
ATOM 1620 O O . PRO A 1 208 ? -8.753 -4.477 -7.490 1.00 90.81 208 PRO A O 1
ATOM 1623 N N . GLY A 1 209 ? -10.584 -5.608 -6.865 1.00 92.62 209 GLY A N 1
ATOM 1624 C CA . GLY A 1 209 ? -10.498 -6.609 -7.934 1.00 92.62 209 GLY A CA 1
ATOM 1625 C C . GLY A 1 209 ? -10.630 -5.998 -9.331 1.00 92.62 209 GLY A C 1
ATOM 1626 O O . GLY A 1 209 ? -9.838 -6.304 -10.226 1.00 92.62 209 GLY A O 1
ATOM 1627 N N . THR A 1 210 ? -11.573 -5.072 -9.504 1.00 92.00 210 THR A N 1
ATOM 1628 C CA . THR A 1 210 ? -11.736 -4.297 -10.742 1.00 92.00 210 THR A CA 1
ATOM 1629 C C . THR A 1 210 ? -10.507 -3.437 -11.032 1.00 92.00 210 THR A C 1
ATOM 1631 O O . THR A 1 210 ? -10.013 -3.445 -12.160 1.00 92.00 210 THR A O 1
ATOM 1634 N N . VAL A 1 211 ? -9.966 -2.747 -10.022 1.00 91.12 211 VAL A N 1
ATOM 1635 C CA . VAL A 1 211 ? -8.750 -1.928 -10.159 1.00 91.12 211 VAL A CA 1
ATOM 1636 C C . VAL A 1 211 ? -7.559 -2.783 -10.591 1.00 91.12 211 VAL A C 1
ATOM 1638 O O . VAL A 1 211 ? -6.887 -2.449 -11.568 1.00 91.12 211 VAL A O 1
ATOM 1641 N N . ALA A 1 212 ? -7.325 -3.916 -9.920 1.00 91.88 212 ALA A N 1
ATOM 1642 C CA . ALA A 1 212 ? -6.267 -4.850 -10.286 1.00 91.88 212 ALA A CA 1
ATOM 1643 C C . ALA A 1 212 ? -6.430 -5.309 -11.742 1.00 91.88 212 ALA A C 1
ATOM 1645 O O . ALA A 1 212 ? -5.468 -5.288 -12.513 1.00 91.88 212 ALA A O 1
ATOM 1646 N N . GLN A 1 213 ? -7.648 -5.659 -12.161 1.00 91.50 213 GLN A N 1
ATOM 1647 C CA . GLN A 1 213 ? -7.909 -6.065 -13.539 1.00 91.50 213 GLN A CA 1
ATOM 1648 C C . GLN A 1 213 ? -7.671 -4.933 -14.550 1.00 91.50 213 GLN A C 1
ATOM 1650 O O . GLN A 1 213 ? -7.090 -5.183 -15.604 1.00 91.50 213 GLN A O 1
ATOM 1655 N N . TRP A 1 214 ? -8.072 -3.695 -14.258 1.00 90.00 214 TRP A N 1
ATOM 1656 C CA . TRP A 1 214 ? -7.833 -2.548 -15.144 1.00 90.00 214 TRP A CA 1
ATOM 1657 C C . TRP A 1 214 ? -6.346 -2.264 -15.339 1.00 90.00 214 TRP A C 1
ATOM 1659 O O . TRP A 1 214 ? -5.913 -2.074 -16.475 1.00 90.00 214 TRP A O 1
ATOM 1669 N N . ILE A 1 215 ? -5.558 -2.325 -14.263 1.00 88.88 215 ILE A N 1
ATOM 1670 C CA . ILE A 1 215 ? -4.098 -2.185 -14.321 1.00 88.88 215 ILE A CA 1
ATOM 1671 C C . ILE A 1 215 ? -3.500 -3.277 -15.223 1.00 88.88 215 ILE A C 1
ATOM 1673 O O . ILE A 1 215 ? -2.730 -2.984 -16.137 1.00 88.88 215 ILE A O 1
ATOM 1677 N N . ASN A 1 216 ? -3.897 -4.541 -15.040 1.00 89.69 216 ASN A N 1
ATOM 1678 C CA . ASN A 1 216 ? -3.412 -5.639 -15.886 1.00 89.69 216 ASN A CA 1
ATOM 1679 C C . ASN A 1 216 ? -3.834 -5.476 -17.355 1.00 89.69 216 ASN A C 1
ATOM 1681 O O . ASN A 1 216 ? -3.026 -5.706 -18.258 1.00 89.69 216 ASN A O 1
ATOM 1685 N N . LEU A 1 217 ? -5.075 -5.052 -17.610 1.00 88.62 217 LEU A N 1
ATOM 1686 C CA . LEU A 1 217 ? -5.581 -4.809 -18.960 1.00 88.62 217 LEU A CA 1
ATOM 1687 C C . LEU A 1 217 ? -4.849 -3.661 -19.656 1.00 88.62 217 LEU A C 1
ATOM 1689 O O . LEU A 1 217 ? -4.591 -3.773 -20.852 1.00 88.62 217 LEU A O 1
ATOM 1693 N N . GLN A 1 218 ? -4.471 -2.604 -18.933 1.00 84.94 218 GLN A N 1
ATOM 1694 C CA . GLN A 1 218 ? -3.650 -1.517 -19.470 1.00 84.94 218 GLN A CA 1
ATOM 1695 C C . GLN A 1 218 ? -2.329 -2.064 -20.027 1.00 84.94 218 GLN A C 1
ATOM 1697 O O . GLN A 1 218 ? -1.991 -1.807 -21.187 1.00 84.94 218 GLN A O 1
ATOM 1702 N N . TYR A 1 219 ? -1.607 -2.874 -19.245 1.00 86.19 219 TYR A N 1
ATOM 1703 C CA . TYR A 1 219 ? -0.371 -3.499 -19.716 1.00 86.19 219 TYR A CA 1
ATOM 1704 C C . TYR A 1 219 ? -0.632 -4.480 -20.863 1.00 86.19 219 TYR A C 1
ATOM 1706 O O . TYR A 1 219 ? 0.054 -4.418 -21.883 1.00 86.19 219 TYR A O 1
ATOM 1714 N N . TYR A 1 220 ? -1.648 -5.339 -20.758 1.00 87.56 220 TYR A N 1
ATOM 1715 C CA . TYR A 1 220 ? -1.987 -6.301 -21.807 1.00 87.56 220 TYR A CA 1
ATOM 1716 C C . TYR A 1 220 ? -2.311 -5.611 -23.140 1.00 87.56 220 TYR A C 1
ATOM 1718 O O . TYR A 1 220 ? -1.671 -5.904 -24.152 1.00 87.56 220 TYR A O 1
ATOM 1726 N N . ALA A 1 221 ? -3.229 -4.641 -23.147 1.00 85.94 221 ALA A N 1
ATOM 1727 C CA . ALA A 1 221 ? -3.645 -3.909 -24.344 1.00 85.94 221 ALA A CA 1
ATOM 1728 C C . ALA A 1 221 ? -2.476 -3.158 -24.999 1.00 85.94 221 ALA A C 1
ATOM 1730 O O . ALA A 1 221 ? -2.368 -3.153 -26.229 1.00 85.94 221 ALA A O 1
ATOM 1731 N N . SER A 1 222 ? -1.553 -2.619 -24.189 1.00 80.94 222 SER A N 1
ATOM 1732 C CA . SER A 1 222 ? -0.326 -1.981 -24.683 1.00 80.94 222 SER A CA 1
ATOM 1733 C C . SER A 1 222 ? 0.602 -2.944 -25.441 1.00 80.94 222 SER A C 1
ATOM 1735 O O . SER A 1 222 ? 1.396 -2.499 -26.268 1.00 80.94 222 SER A O 1
ATOM 1737 N N . THR A 1 223 ? 0.487 -4.259 -25.208 1.00 83.19 223 THR A N 1
ATOM 1738 C CA . THR A 1 223 ? 1.308 -5.288 -25.872 1.00 83.19 223 THR A CA 1
ATOM 1739 C C . THR A 1 223 ? 0.623 -5.948 -27.067 1.00 83.19 223 THR A C 1
ATOM 1741 O O . THR A 1 223 ? 1.290 -6.228 -28.060 1.00 83.19 223 THR A O 1
ATOM 1744 N N . VAL A 1 224 ? -0.694 -6.181 -27.013 1.00 88.69 224 VAL A N 1
ATOM 1745 C CA . VAL A 1 224 ? -1.410 -6.920 -28.073 1.00 88.69 224 VAL A CA 1
ATOM 1746 C C . VAL A 1 224 ? -1.948 -6.032 -29.191 1.00 88.69 224 VAL A C 1
ATOM 1748 O O . VAL A 1 224 ? -2.042 -6.475 -30.334 1.00 88.69 224 VAL A O 1
ATOM 1751 N N . ALA A 1 225 ? -2.276 -4.773 -28.890 1.00 84.75 225 ALA A N 1
ATOM 1752 C CA . ALA A 1 225 ? -2.791 -3.810 -29.862 1.00 84.75 225 ALA A CA 1
ATOM 1753 C C . ALA A 1 225 ? -2.121 -2.427 -29.705 1.00 84.75 225 ALA A C 1
ATOM 1755 O O . ALA A 1 225 ? -2.806 -1.412 -29.551 1.00 84.75 225 ALA A O 1
ATOM 1756 N N . PRO A 1 226 ? -0.776 -2.349 -29.790 1.00 80.25 226 PRO A N 1
ATOM 1757 C CA . PRO A 1 226 ? -0.019 -1.116 -29.547 1.00 80.25 226 PRO A CA 1
ATOM 1758 C C . PRO A 1 226 ? -0.337 0.020 -30.533 1.00 80.25 226 PRO A C 1
ATOM 1760 O O . PRO A 1 226 ? -0.070 1.178 -30.243 1.00 80.25 226 PRO A O 1
ATOM 1763 N N . HIS A 1 227 ? -0.915 -0.291 -31.693 1.00 81.94 227 HIS A N 1
ATOM 1764 C CA . HIS A 1 227 ? -1.331 0.692 -32.697 1.00 81.94 227 HIS A CA 1
ATOM 1765 C C . HIS A 1 227 ? -2.650 1.400 -32.344 1.00 81.94 227 HIS A C 1
ATOM 1767 O O . HIS A 1 227 ? -2.889 2.496 -32.839 1.00 81.94 227 HIS A O 1
ATOM 1773 N N . TYR A 1 228 ? -3.490 0.796 -31.493 1.00 78.19 228 TYR A N 1
ATOM 1774 C CA . TYR A 1 228 ? -4.726 1.409 -30.988 1.00 78.19 228 TYR A CA 1
ATOM 1775 C C . TYR A 1 228 ? -4.565 1.964 -29.570 1.00 78.19 228 TYR A C 1
ATOM 1777 O O . TYR A 1 228 ? -5.113 3.018 -29.265 1.00 78.19 228 TYR A O 1
ATOM 1785 N N . TYR A 1 229 ? -3.824 1.255 -28.711 1.00 73.56 229 TYR A N 1
ATOM 1786 C CA . TYR A 1 229 ? -3.736 1.547 -27.273 1.00 73.56 229 TYR A CA 1
ATOM 1787 C C . TYR A 1 229 ? -2.311 1.832 -26.777 1.00 73.56 229 TYR A C 1
ATOM 1789 O O . TYR A 1 229 ? -2.099 2.001 -25.578 1.00 73.56 229 TYR A O 1
ATOM 1797 N N . GLY A 1 230 ? -1.320 1.864 -27.669 1.00 68.94 230 GLY A N 1
ATOM 1798 C CA . GLY A 1 230 ? 0.034 2.305 -27.338 1.00 68.94 230 GLY A CA 1
ATOM 1799 C C . GLY A 1 230 ? 0.200 3.812 -27.530 1.00 68.94 230 GLY A C 1
ATOM 1800 O O . GLY A 1 230 ? -0.525 4.445 -28.291 1.00 68.94 230 GLY A O 1
ATOM 1801 N N . SER A 1 231 ? 1.205 4.393 -26.876 1.00 66.81 231 SER A N 1
ATOM 1802 C CA . SER A 1 231 ? 1.575 5.808 -27.029 1.00 66.81 231 SER A CA 1
ATOM 1803 C C . SER A 1 231 ? 2.411 6.101 -28.286 1.00 66.81 231 SER A C 1
ATOM 1805 O O . SER A 1 231 ? 2.858 7.231 -28.480 1.00 66.81 231 SER A O 1
ATOM 1807 N N . GLY A 1 232 ? 2.640 5.092 -29.136 1.00 61.91 232 GLY A N 1
ATOM 1808 C CA . GLY A 1 232 ? 3.576 5.168 -30.256 1.00 61.91 232 GLY A CA 1
ATOM 1809 C C . GLY A 1 232 ? 5.026 5.381 -29.802 1.00 61.91 232 GLY A C 1
ATOM 1810 O O . GLY A 1 232 ? 5.358 5.309 -28.619 1.00 61.91 232 GLY A O 1
ATOM 1811 N N . ASN A 1 233 ? 5.917 5.641 -30.755 1.00 57.22 233 ASN A N 1
ATOM 1812 C CA . ASN A 1 233 ? 7.241 6.184 -30.470 1.00 57.22 233 ASN A CA 1
ATOM 1813 C C . ASN A 1 233 ? 7.415 7.489 -31.265 1.00 57.22 233 ASN A C 1
ATOM 1815 O O . ASN A 1 233 ? 6.762 7.689 -32.284 1.00 57.22 233 ASN A O 1
ATOM 1819 N N . LYS A 1 234 ? 8.290 8.394 -30.811 1.00 48.06 234 LYS A N 1
ATOM 1820 C CA . LYS A 1 234 ? 8.596 9.639 -31.547 1.00 48.06 234 LYS A CA 1
ATOM 1821 C C . LYS A 1 234 ? 9.497 9.417 -32.778 1.00 48.06 234 LYS A C 1
ATOM 1823 O O . LYS A 1 234 ? 9.933 10.385 -33.388 1.00 48.06 234 LYS A O 1
ATOM 1828 N N . THR A 1 235 ? 9.841 8.171 -33.092 1.00 44.78 235 THR A N 1
ATOM 1829 C CA . THR A 1 235 ? 10.802 7.779 -34.138 1.00 44.78 235 THR A CA 1
ATOM 1830 C C . THR A 1 235 ? 10.151 7.133 -35.367 1.00 44.78 235 THR A C 1
ATOM 1832 O O . THR A 1 235 ? 10.874 6.697 -36.259 1.00 44.78 235 THR A O 1
ATOM 1835 N N . THR A 1 236 ? 8.819 7.073 -35.430 1.00 47.38 236 THR A N 1
ATOM 1836 C CA . THR A 1 236 ? 8.022 6.681 -36.606 1.00 47.38 236 THR A CA 1
ATOM 1837 C C . THR A 1 236 ? 7.264 7.877 -37.136 1.00 47.38 236 THR A C 1
ATOM 1839 O O . THR A 1 236 ? 7.291 8.076 -38.368 1.00 47.38 236 THR A O 1
#

Radius of gyration: 19.68 Å; chains: 1; bounding box: 54×33×61 Å

pLDDT: mean 88.17, std 13.86, range [23.86, 98.56]

InterPro domains:
  IPR018752 Probable inorganic carbon transporter subunit DabA [PF10070] (10-236)
  IPR018752 Probable inorganic carbon transporter subunit DabA [PTHR38344] (10-236)